Protein AF-0000000083320305 (afdb_homodimer)

Radius of gyration: 40.64 Å; Cα contacts (8 Å, |Δi|>4): 288; chains: 2; bounding box: 174×90×97 Å

Foldseek 3Di:
DPPPDQDPVNVVLVLLLVLLVVLLVVLVVVLVCLVPDDPDPPSVVVSVLSVQLSVVSVVVNVVSVVVCVVQVKAWDDWDQDPQFIKTWIATVRDIDIDTDGNVVSVVVSVQSSCVSSVHDRPPPPPPPVCVVPPPPPPPPVDDDDDDDDDDDPDDDDDDDDDD/DPPPDQDPVNVVLVLLLVLLVVLLVVLVVVLVCLVPDNPDPPSVVVSVLSVQLSVVSVVVNVVSVVVCVVQVKAWDDWDQDPQFIKTWIATVNDIDIDTDGNVVSVVVSVQSSCVSSVHDRPPPPPPPVPVVPPPPPPPPCPPPDDDDDDDDDDDDDDDDDDD

Solvent-accessible surface area (backbone atoms only — not comparable to full-atom values): 19847 Å² total; per-residue (Å²): 126,81,78,78,67,86,48,72,69,55,51,50,47,53,52,49,50,55,43,40,54,50,49,44,50,52,39,52,53,38,36,50,49,37,73,73,65,48,87,39,88,61,32,71,62,52,35,50,52,42,50,52,24,37,49,52,46,48,54,53,45,52,52,50,53,53,50,26,62,77,61,42,46,44,82,74,46,78,46,83,54,94,66,18,40,38,34,39,33,30,45,75,82,41,79,48,76,50,78,43,48,38,66,66,49,52,51,52,41,50,52,48,52,38,47,52,67,70,40,90,65,75,73,75,72,68,78,65,73,76,65,71,73,70,78,76,70,83,77,76,76,70,85,88,78,78,82,87,80,83,76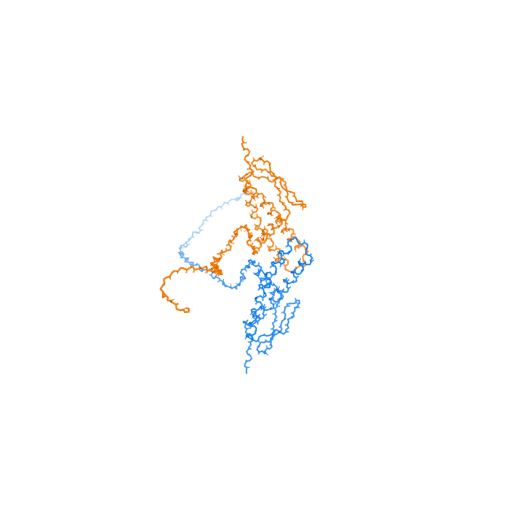,91,76,75,86,81,83,94,96,70,88,89,136,128,82,77,77,70,87,47,71,71,55,51,51,49,53,51,48,50,55,42,40,54,51,49,44,49,53,39,52,53,36,36,51,50,38,72,72,66,49,87,41,87,61,30,70,61,53,35,50,52,42,50,53,24,38,50,51,46,49,54,52,44,52,54,52,53,52,49,25,60,77,60,43,46,43,82,74,46,79,45,82,53,94,67,18,41,38,34,38,32,30,45,73,84,41,79,47,76,48,79,43,50,39,66,66,50,50,52,52,40,50,54,49,52,37,46,52,67,70,41,89,63,76,72,76,69,68,75,64,74,75,66,72,70,68,78,74,68,80,75,69,74,71,75,78,78,76,80,86,77,87,77,86,75,82,88,80,83,74,93,84,86,86,134

Structure (mmCIF, N/CA/C/O backbone):
data_AF-0000000083320305-model_v1
#
loop_
_entity.id
_entity.type
_entity.pdbx_description
1 polymer 'Uncharacterized protein'
#
loop_
_atom_site.group_PDB
_atom_site.id
_atom_site.type_symbol
_atom_site.label_atom_id
_atom_site.label_alt_id
_atom_site.label_comp_id
_atom_site.label_asym_id
_atom_site.label_entity_id
_atom_site.label_seq_id
_atom_site.pdbx_PDB_ins_code
_atom_site.Cartn_x
_atom_site.Cartn_y
_atom_site.Cartn_z
_atom_site.occupancy
_atom_site.B_iso_or_equiv
_atom_site.auth_seq_id
_atom_site.auth_comp_id
_atom_site.auth_asym_id
_atom_site.auth_atom_id
_atom_site.pdbx_PDB_model_num
ATOM 1 N N . MET A 1 1 ? 4.189 -50.623 -13.008 1 42.66 1 MET A N 1
ATOM 2 C CA . MET A 1 1 ? 4.33 -49.44 -12.164 1 42.66 1 MET A CA 1
ATOM 3 C C . MET A 1 1 ? 3.2 -48.449 -12.423 1 42.66 1 MET A C 1
ATOM 5 O O . MET A 1 1 ? 3.025 -47.981 -13.549 1 42.66 1 MET A O 1
ATOM 9 N N . THR A 1 2 ? 2.101 -48.605 -11.842 1 49.01 2 THR A N 1
ATOM 10 C CA . THR A 1 2 ? 0.925 -47.76 -12.022 1 49.01 2 THR A CA 1
ATOM 11 C C . THR A 1 2 ? 1.309 -46.284 -11.982 1 49.01 2 THR A C 1
ATOM 13 O O . THR A 1 2 ? 2.004 -45.842 -11.064 1 49.01 2 THR A O 1
ATOM 16 N N . ALA A 1 3 ? 1.611 -45.657 -13.078 1 57.02 3 ALA A N 1
ATOM 17 C CA . ALA A 1 3 ? 1.999 -44.256 -13.221 1 57.02 3 ALA A CA 1
ATOM 18 C C . ALA A 1 3 ? 1.179 -43.363 -12.294 1 57.02 3 ALA A C 1
ATOM 20 O O . ALA A 1 3 ? -0.05 -43.322 -12.388 1 57.02 3 ALA A O 1
ATOM 21 N N . VAL A 1 4 ? 1.65 -43.223 -11.006 1 69.8 4 VAL A N 1
ATOM 22 C CA . VAL A 1 4 ? 0.975 -42.369 -10.034 1 69.8 4 VAL A CA 1
ATOM 23 C C . VAL A 1 4 ? 0.737 -40.987 -10.638 1 69.8 4 VAL A C 1
ATOM 25 O O . VAL A 1 4 ? 1.671 -40.348 -11.129 1 69.8 4 VAL A O 1
ATOM 28 N N . GLN A 1 5 ? -0.444 -40.728 -10.994 1 86.63 5 GLN A N 1
ATOM 29 C CA . GLN A 1 5 ? -0.908 -39.474 -11.578 1 86.63 5 GLN A CA 1
ATOM 30 C C . GLN A 1 5 ? -0.701 -38.309 -10.615 1 86.63 5 GLN A C 1
ATOM 32 O O . GLN A 1 5 ? -0.653 -38.503 -9.399 1 86.63 5 GLN A O 1
ATOM 37 N N . THR A 1 6 ? -0.273 -37.165 -11.127 1 92.62 6 THR A N 1
ATOM 38 C CA . THR A 1 6 ? -0.148 -35.937 -10.351 1 92.62 6 THR A CA 1
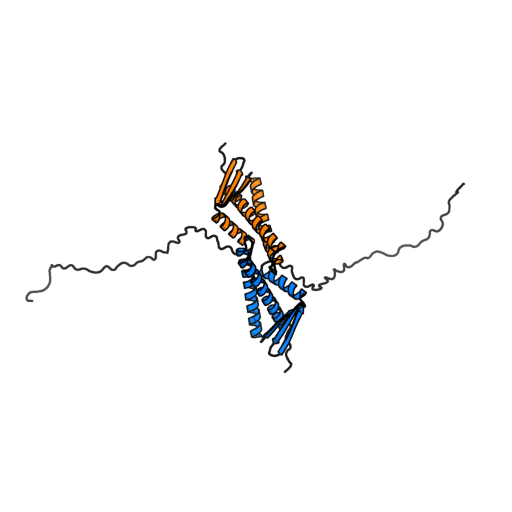ATOM 39 C C . THR A 1 6 ? -1.412 -35.68 -9.536 1 92.62 6 THR A C 1
ATOM 41 O O . THR A 1 6 ? -2.519 -35.685 -10.079 1 92.62 6 THR A O 1
ATOM 44 N N . THR A 1 7 ? -1.317 -35.506 -8.227 1 93.93 7 THR A N 1
ATOM 45 C CA . THR A 1 7 ? -2.459 -35.339 -7.334 1 93.93 7 THR A CA 1
ATOM 46 C C . THR A 1 7 ? -3.007 -33.918 -7.417 1 93.93 7 THR A C 1
ATOM 48 O O . THR A 1 7 ? -2.352 -33.025 -7.958 1 93.93 7 THR A O 1
ATOM 51 N N . ARG A 1 8 ? -4.205 -33.722 -6.865 1 94.62 8 ARG A N 1
ATOM 52 C CA . ARG A 1 8 ? -4.826 -32.402 -6.837 1 94.62 8 ARG A CA 1
ATOM 53 C C . ARG A 1 8 ? -3.984 -31.418 -6.032 1 94.62 8 ARG A C 1
ATOM 55 O O . ARG A 1 8 ? -3.873 -30.245 -6.395 1 94.62 8 ARG A O 1
ATOM 62 N N . ASP A 1 9 ? -3.413 -31.914 -4.925 1 95.8 9 ASP A N 1
ATOM 63 C CA . ASP A 1 9 ? -2.553 -31.076 -4.095 1 95.8 9 ASP A CA 1
ATOM 64 C C . ASP A 1 9 ? -1.311 -30.632 -4.865 1 95.8 9 ASP A C 1
ATOM 66 O O . ASP A 1 9 ? -0.877 -29.484 -4.745 1 95.8 9 ASP A O 1
ATOM 70 N N . GLU A 1 10 ? -0.815 -31.534 -5.61 1 97.94 10 GLU A N 1
ATOM 71 C CA . GLU A 1 10 ? 0.369 -31.215 -6.402 1 97.94 10 GLU A CA 1
ATOM 72 C C . GLU A 1 10 ? 0.041 -30.214 -7.506 1 97.94 10 GLU A C 1
ATOM 74 O O . GLU A 1 10 ? 0.818 -29.294 -7.767 1 97.94 10 GLU A O 1
ATOM 79 N N . LEU A 1 11 ? -1.09 -30.362 -8.149 1 97.52 11 LEU A N 1
ATOM 80 C CA . LEU A 1 11 ? -1.541 -29.413 -9.161 1 97.52 11 LEU A CA 1
ATOM 81 C C . LEU A 1 11 ? -1.761 -28.032 -8.553 1 97.52 11 LEU A C 1
ATOM 83 O O . LEU A 1 11 ? -1.455 -27.016 -9.181 1 97.52 11 LEU A O 1
ATOM 87 N N . SER A 1 12 ? -2.302 -28.024 -7.332 1 97.85 12 SER A N 1
ATOM 88 C CA . SER A 1 12 ? -2.505 -26.766 -6.621 1 97.85 12 SER A CA 1
ATOM 89 C C . SER A 1 12 ? -1.178 -26.073 -6.333 1 97.85 12 SER A C 1
ATOM 91 O O . SER A 1 12 ? -1.086 -24.845 -6.396 1 97.85 12 SER A O 1
ATOM 93 N N . LEU A 1 13 ? -0.176 -26.834 -6.06 1 98.27 13 LEU A N 1
ATOM 94 C CA . LEU A 1 13 ? 1.151 -26.274 -5.831 1 98.27 13 LEU A CA 1
ATOM 95 C C . LEU A 1 13 ? 1.713 -25.666 -7.112 1 98.27 13 LEU A C 1
ATOM 97 O O . LEU A 1 13 ? 2.302 -24.583 -7.083 1 98.27 13 LEU A O 1
ATOM 101 N N . ILE A 1 14 ? 1.55 -26.326 -8.216 1 98.53 14 ILE A N 1
ATOM 102 C CA . ILE A 1 14 ? 2.021 -25.842 -9.509 1 98.53 14 ILE A CA 1
ATOM 103 C C . ILE A 1 14 ? 1.313 -24.535 -9.86 1 98.53 14 ILE A C 1
ATOM 105 O O . ILE A 1 14 ? 1.953 -23.57 -10.284 1 98.53 14 ILE A O 1
ATOM 109 N N . LYS A 1 15 ? 0.04 -24.502 -9.628 1 98.42 15 LYS A N 1
ATOM 110 C CA . LYS A 1 15 ? -0.717 -23.273 -9.847 1 98.42 15 LYS A CA 1
ATOM 111 C C . LYS A 1 15 ? -0.174 -22.133 -8.991 1 98.42 15 LYS A C 1
ATOM 113 O O . LYS A 1 15 ? 0.004 -21.014 -9.478 1 98.42 15 LYS A O 1
ATOM 118 N N . SER A 1 16 ? 0.089 -22.433 -7.708 1 98.47 16 SER A N 1
ATOM 119 C CA . SER A 1 16 ? 0.614 -21.422 -6.796 1 98.47 16 SER A CA 1
ATOM 120 C C . SER A 1 16 ? 1.962 -20.893 -7.274 1 98.47 16 SER A C 1
ATOM 122 O O . SER A 1 16 ? 2.236 -19.695 -7.172 1 98.47 16 SER A O 1
ATOM 124 N N . TYR A 1 17 ? 2.793 -21.749 -7.766 1 98.69 17 TYR A N 1
ATOM 125 C CA . TYR A 1 17 ? 4.078 -21.341 -8.323 1 98.69 17 TYR A CA 1
ATOM 126 C C . TYR A 1 17 ? 3.889 -20.34 -9.456 1 98.69 17 TYR A C 1
ATOM 128 O O . TYR A 1 17 ? 4.562 -19.307 -9.499 1 98.69 17 TYR A O 1
ATOM 136 N N . LEU A 1 18 ? 2.978 -20.652 -10.373 1 98.7 18 LEU A N 1
ATOM 137 C CA . LEU A 1 18 ? 2.718 -19.783 -11.515 1 98.7 18 LEU A CA 1
ATOM 138 C C . LEU A 1 18 ? 2.213 -18.419 -11.057 1 98.7 18 LEU A C 1
ATOM 140 O O . LEU A 1 18 ? 2.682 -17.385 -11.538 1 98.7 18 LEU A O 1
ATOM 144 N N . LEU A 1 19 ? 1.294 -18.4 -10.131 1 98.65 19 LEU A N 1
ATOM 145 C CA . LEU A 1 19 ? 0.699 -17.168 -9.626 1 98.65 19 LEU A CA 1
ATOM 146 C C . LEU A 1 19 ? 1.734 -16.33 -8.882 1 98.65 19 LEU A C 1
ATOM 148 O O . LEU A 1 19 ? 1.856 -15.127 -9.124 1 98.65 19 LEU A O 1
ATOM 152 N N . LEU A 1 20 ? 2.527 -16.955 -8.038 1 98.74 20 LEU A N 1
ATOM 153 C CA . LEU A 1 20 ? 3.506 -16.248 -7.219 1 98.74 20 LEU A CA 1
ATOM 154 C C . LEU A 1 20 ? 4.612 -15.655 -8.085 1 98.74 20 LEU A C 1
ATOM 156 O O . LEU A 1 20 ? 5.072 -14.539 -7.834 1 98.74 20 LEU A O 1
ATOM 160 N N . THR A 1 21 ? 5.032 -16.386 -9.085 1 98.38 21 THR A N 1
ATOM 161 C CA . THR A 1 21 ? 6.069 -15.87 -9.971 1 98.38 21 THR A CA 1
ATOM 162 C C . THR A 1 21 ? 5.558 -14.668 -10.76 1 98.38 21 THR A C 1
ATOM 164 O O . THR A 1 21 ? 6.284 -13.691 -10.955 1 98.38 21 THR A O 1
ATOM 167 N N . HIS A 1 22 ? 4.314 -14.823 -11.216 1 98.06 22 HIS A N 1
ATOM 168 C CA . HIS A 1 22 ? 3.693 -13.7 -11.911 1 98.06 22 HIS A CA 1
ATOM 169 C C . HIS A 1 22 ? 3.597 -12.477 -11.004 1 98.06 22 HIS A C 1
ATOM 171 O O . HIS A 1 22 ? 3.948 -11.368 -11.412 1 98.06 22 HIS A O 1
ATOM 177 N N . ILE A 1 23 ? 3.132 -12.602 -9.845 1 98.61 23 ILE A N 1
ATOM 178 C CA . ILE A 1 23 ? 2.937 -11.53 -8.875 1 98.61 23 ILE A CA 1
ATOM 179 C C . ILE A 1 23 ? 4.273 -10.853 -8.579 1 98.61 23 ILE A C 1
ATOM 181 O O . ILE A 1 23 ? 4.358 -9.623 -8.539 1 98.61 23 ILE A O 1
ATOM 185 N N . LEU A 1 24 ? 5.313 -11.632 -8.365 1 98.66 24 LEU A N 1
ATOM 186 C CA . LEU A 1 24 ? 6.639 -11.088 -8.098 1 98.66 24 LEU A CA 1
ATOM 187 C C . LEU A 1 24 ? 7.126 -10.243 -9.27 1 98.66 24 LEU A C 1
ATOM 189 O O . LEU A 1 24 ? 7.72 -9.181 -9.071 1 98.66 24 LEU A O 1
ATOM 193 N N . LYS A 1 25 ? 6.843 -10.692 -10.44 1 98.05 25 LYS A N 1
ATOM 194 C CA . LYS A 1 25 ? 7.229 -9.925 -11.621 1 98.05 25 LYS A CA 1
ATOM 195 C C . LYS A 1 25 ? 6.479 -8.598 -11.685 1 98.05 25 LYS A C 1
ATOM 197 O O . LYS A 1 25 ? 7.066 -7.562 -12.005 1 98.05 25 LYS A O 1
ATOM 202 N N . VAL A 1 26 ? 5.212 -8.632 -11.43 1 97.98 26 VAL A N 1
ATOM 203 C CA . VAL A 1 26 ? 4.402 -7.418 -11.448 1 97.98 26 VAL A CA 1
ATOM 204 C C . VAL A 1 26 ? 4.936 -6.425 -10.419 1 97.98 26 VAL A C 1
ATOM 206 O O . VAL A 1 26 ? 5.166 -5.255 -10.736 1 97.98 26 VAL A O 1
ATOM 209 N N . PHE A 1 27 ? 5.153 -6.87 -9.192 1 98.09 27 PHE A N 1
ATOM 210 C CA . PHE A 1 27 ? 5.661 -6.007 -8.132 1 98.09 27 PHE A CA 1
ATOM 211 C C . PHE A 1 27 ? 7.034 -5.454 -8.496 1 98.09 27 PHE A C 1
ATOM 213 O O . PHE A 1 27 ? 7.308 -4.271 -8.285 1 98.09 27 PHE A O 1
ATOM 220 N N . GLU A 1 28 ? 7.879 -6.268 -9 1 97.66 28 GLU A N 1
ATOM 221 C CA . GLU A 1 28 ? 9.226 -5.838 -9.363 1 97.66 28 GLU A CA 1
ATOM 222 C C . GLU A 1 28 ? 9.19 -4.775 -10.458 1 97.66 28 GLU A C 1
ATOM 224 O O . GLU A 1 28 ? 9.866 -3.749 -10.357 1 97.66 28 GLU A O 1
ATOM 229 N N . ASN A 1 29 ? 8.418 -5.046 -11.467 1 96.49 29 ASN A N 1
ATOM 230 C CA . ASN A 1 29 ? 8.296 -4.088 -12.56 1 96.49 29 ASN A CA 1
ATOM 231 C C . ASN A 1 29 ? 7.709 -2.763 -12.081 1 96.49 29 ASN A C 1
ATOM 233 O O . ASN A 1 29 ? 8.206 -1.694 -12.437 1 96.49 29 ASN A O 1
ATOM 237 N N . ASP A 1 30 ? 6.677 -2.814 -11.307 1 96.04 30 ASP A N 1
ATOM 238 C CA . ASP A 1 30 ? 6.036 -1.602 -10.808 1 96.04 30 ASP A CA 1
ATOM 239 C C . ASP A 1 30 ? 6.972 -0.824 -9.886 1 96.04 30 ASP A C 1
ATOM 241 O O . ASP A 1 30 ? 7.019 0.407 -9.934 1 96.04 30 ASP A O 1
ATOM 245 N N . ALA A 1 31 ? 7.681 -1.522 -9.013 1 95.73 31 ALA A N 1
ATOM 246 C CA . ALA A 1 31 ? 8.648 -0.858 -8.143 1 95.73 31 ALA A CA 1
ATOM 247 C C . ALA A 1 31 ? 9.71 -0.127 -8.961 1 95.73 31 ALA A C 1
ATOM 249 O O . ALA A 1 31 ? 10.08 1.004 -8.64 1 95.73 31 ALA A O 1
ATOM 250 N N . LYS A 1 32 ? 10.19 -0.735 -9.992 1 94.72 32 LYS A N 1
ATOM 251 C CA . LYS A 1 32 ? 11.203 -0.131 -10.853 1 94.72 32 LYS A CA 1
ATOM 252 C C . LYS A 1 32 ? 10.678 1.142 -11.511 1 94.72 32 LYS A C 1
ATOM 254 O O . LYS A 1 32 ? 11.391 2.144 -11.594 1 94.72 32 LYS A O 1
ATOM 259 N N . LYS A 1 33 ? 9.473 1.051 -11.946 1 93.11 33 LYS A N 1
ATOM 260 C CA . LYS A 1 33 ? 8.856 2.218 -12.569 1 93.11 33 LYS A CA 1
ATOM 261 C C . LYS A 1 33 ? 8.732 3.371 -11.577 1 93.11 33 LYS A C 1
ATOM 263 O O . LYS A 1 33 ? 8.915 4.534 -11.942 1 93.11 33 LYS A O 1
ATOM 268 N N . LEU A 1 34 ? 8.386 3.039 -10.322 1 92.34 34 LEU A N 1
ATOM 269 C CA . LEU A 1 34 ? 8.263 4.06 -9.287 1 92.34 34 LEU A CA 1
ATOM 270 C C . LEU A 1 34 ? 9.618 4.688 -8.979 1 92.34 34 LEU A C 1
ATOM 272 O O . LEU A 1 34 ? 9.703 5.887 -8.703 1 92.34 34 LEU A O 1
ATOM 276 N N . GLU A 1 35 ? 10.624 3.933 -9.05 1 91.25 35 GLU A N 1
ATOM 277 C CA . GLU A 1 35 ? 11.97 4.388 -8.716 1 91.25 35 GLU A CA 1
ATOM 278 C C . GLU A 1 35 ? 12.559 5.241 -9.835 1 91.25 35 GLU A C 1
ATOM 280 O O . GLU A 1 35 ? 13.352 6.15 -9.579 1 91.25 35 GLU A O 1
ATOM 285 N N . SER A 1 36 ? 12.291 4.994 -11.017 1 85.34 36 SER A N 1
ATOM 286 C CA . SER A 1 36 ? 12.943 5.636 -12.154 1 85.34 36 SER A CA 1
ATOM 287 C C . SER A 1 36 ? 12.194 6.894 -12.582 1 85.34 36 SER A C 1
ATOM 289 O O . SER A 1 36 ? 12.811 7.912 -12.901 1 85.34 36 SER A O 1
ATOM 291 N N . ASP A 1 37 ? 11.001 6.964 -12.606 1 71.47 37 ASP A N 1
ATOM 292 C CA . ASP A 1 37 ? 10.281 7.98 -13.369 1 71.47 37 ASP A CA 1
ATOM 293 C C . ASP A 1 37 ? 9.086 8.512 -12.582 1 71.47 37 ASP A C 1
ATOM 295 O O . ASP A 1 37 ? 8.236 9.214 -13.134 1 71.47 37 ASP A O 1
ATOM 299 N N . SER A 1 38 ? 9.058 8.277 -11.429 1 72.64 38 SER A N 1
ATOM 300 C CA . SER A 1 38 ? 7.745 8.54 -10.85 1 72.64 38 SER A CA 1
ATOM 301 C C . SER A 1 38 ? 7.595 10.007 -10.462 1 72.64 38 SER A C 1
ATOM 303 O O . SER A 1 38 ? 8.459 10.567 -9.783 1 72.64 38 SER A O 1
ATOM 305 N N . PRO A 1 39 ? 6.56 10.603 -11.078 1 82.93 39 PRO A N 1
ATOM 306 C CA . PRO A 1 39 ? 6.224 11.975 -10.688 1 82.93 39 PRO A CA 1
ATOM 307 C C . PRO A 1 39 ? 5.512 12.047 -9.339 1 82.93 39 PRO A C 1
ATOM 309 O O . PRO A 1 39 ? 5.167 13.138 -8.878 1 82.93 39 PRO A O 1
ATOM 312 N N . MET A 1 40 ? 5.359 10.905 -8.718 1 90.32 40 MET A N 1
ATOM 313 C CA . MET A 1 40 ? 4.618 10.86 -7.46 1 90.32 40 MET A CA 1
ATOM 314 C C . MET A 1 40 ? 5.466 11.393 -6.31 1 90.32 40 MET A C 1
ATOM 316 O O . MET A 1 40 ? 6.642 11.046 -6.187 1 90.32 40 MET A O 1
ATOM 320 N N . GLN A 1 41 ? 4.875 12.228 -5.502 1 92.66 41 GLN A N 1
ATOM 321 C CA . GLN A 1 41 ? 5.557 12.922 -4.414 1 92.66 41 GLN A CA 1
ATOM 322 C C . GLN A 1 41 ? 6.068 11.935 -3.368 1 92.66 41 GLN A C 1
ATOM 324 O O . GLN A 1 41 ? 7.165 12.105 -2.831 1 92.66 41 GLN A O 1
ATOM 329 N N . ALA A 1 42 ? 5.296 10.894 -3.081 1 94.7 42 ALA A N 1
ATOM 330 C CA . ALA A 1 42 ? 5.682 9.952 -2.034 1 94.7 42 ALA A CA 1
ATOM 331 C C . ALA A 1 42 ? 6.109 8.614 -2.631 1 94.7 42 ALA A C 1
ATOM 333 O O . ALA A 1 42 ? 5.852 7.557 -2.048 1 94.7 42 ALA A O 1
ATOM 334 N N . SER A 1 43 ? 6.801 8.621 -3.751 1 94.05 43 SER A N 1
ATOM 335 C CA . SER A 1 43 ? 7.213 7.428 -4.484 1 94.05 43 SER A CA 1
ATOM 336 C C . SER A 1 43 ? 8.054 6.505 -3.61 1 94.05 43 SER A C 1
ATOM 338 O O . SER A 1 43 ? 7.874 5.285 -3.633 1 94.05 43 SER A O 1
ATOM 340 N N . PRO A 1 44 ? 9.015 7.007 -2.804 1 93.94 44 PRO A N 1
ATOM 341 C CA . PRO A 1 44 ? 9.802 6.087 -1.979 1 93.94 44 PRO A CA 1
ATOM 342 C C . PRO A 1 44 ? 8.942 5.287 -1.004 1 93.94 44 PRO A C 1
ATOM 344 O O . PRO A 1 44 ? 9.228 4.116 -0.74 1 93.94 44 PRO A O 1
ATOM 347 N N . LEU A 1 45 ? 7.954 5.917 -0.497 1 94.92 45 LEU A N 1
ATOM 348 C CA . LEU A 1 45 ? 7.035 5.253 0.421 1 94.92 45 LEU A CA 1
ATOM 349 C C . LEU A 1 45 ? 6.295 4.116 -0.277 1 94.92 45 LEU A C 1
ATOM 351 O O . LEU A 1 45 ? 6.193 3.012 0.263 1 94.92 45 LEU A O 1
ATOM 355 N N . TYR A 1 46 ? 5.835 4.406 -1.479 1 95.36 46 TYR A N 1
ATOM 356 C CA . TYR A 1 46 ? 5.099 3.4 -2.236 1 95.36 46 TYR A CA 1
ATOM 357 C C . TYR A 1 46 ? 6.01 2.246 -2.639 1 95.36 46 TYR A C 1
ATOM 359 O O . TYR A 1 46 ? 5.6 1.083 -2.604 1 95.36 46 TYR A O 1
ATOM 367 N N . THR A 1 47 ? 7.205 2.574 -3.061 1 95.48 47 THR A N 1
ATOM 368 C CA . THR A 1 47 ? 8.185 1.548 -3.401 1 95.48 47 THR A CA 1
ATOM 369 C C . THR A 1 47 ? 8.434 0.622 -2.214 1 95.48 47 THR A C 1
ATOM 371 O O . THR A 1 47 ? 8.486 -0.599 -2.373 1 95.48 47 THR A O 1
ATOM 374 N N . GLU A 1 48 ? 8.552 1.2 -1.069 1 95 48 GLU A N 1
ATOM 375 C CA . GLU A 1 48 ? 8.758 0.404 0.137 1 95 48 GLU A CA 1
ATOM 376 C C . GLU A 1 48 ? 7.59 -0.549 0.375 1 95 48 GLU A C 1
ATOM 378 O O . GLU A 1 48 ? 7.794 -1.715 0.721 1 95 48 GLU A O 1
ATOM 383 N N . MET A 1 49 ? 6.398 -0.088 0.186 1 94.94 49 MET A N 1
ATOM 384 C CA . MET A 1 49 ? 5.204 -0.908 0.372 1 94.94 49 MET A CA 1
ATOM 385 C C . MET A 1 49 ? 5.185 -2.073 -0.612 1 94.94 49 MET A C 1
ATOM 387 O O . MET A 1 49 ? 4.918 -3.212 -0.226 1 94.94 49 MET A O 1
ATOM 391 N N . ILE A 1 50 ? 5.472 -1.769 -1.829 1 96.95 50 ILE A N 1
ATOM 392 C CA . ILE A 1 50 ? 5.482 -2.786 -2.874 1 96.95 50 ILE A CA 1
ATOM 393 C C . ILE A 1 50 ? 6.572 -3.815 -2.583 1 96.95 50 ILE A C 1
ATOM 395 O O . ILE A 1 50 ? 6.351 -5.02 -2.725 1 96.95 50 ILE A O 1
ATOM 399 N N . ARG A 1 51 ? 7.722 -3.345 -2.129 1 96.49 51 ARG A N 1
ATOM 400 C CA . ARG A 1 51 ? 8.823 -4.241 -1.792 1 96.49 51 ARG A CA 1
ATOM 401 C C . ARG A 1 51 ? 8.466 -5.12 -0.597 1 96.49 51 ARG A C 1
ATOM 403 O O . ARG A 1 51 ? 8.882 -6.279 -0.526 1 96.49 51 ARG A O 1
ATOM 410 N N . GLY A 1 52 ? 7.771 -4.56 0.357 1 95.69 52 GLY A N 1
ATOM 411 C CA . GLY A 1 52 ? 7.261 -5.373 1.45 1 95.69 52 GLY A CA 1
ATOM 412 C C . GLY A 1 52 ? 6.365 -6.505 0.985 1 95.69 52 GLY A C 1
ATOM 413 O O . GLY A 1 52 ? 6.522 -7.647 1.423 1 95.69 52 GLY A O 1
ATOM 414 N N . ALA A 1 53 ? 5.441 -6.177 0.12 1 96.85 53 ALA A N 1
ATOM 415 C CA . ALA A 1 53 ? 4.549 -7.186 -0.446 1 96.85 53 ALA A CA 1
ATOM 416 C C . ALA A 1 53 ? 5.331 -8.215 -1.258 1 96.85 53 ALA A C 1
ATOM 418 O O . ALA A 1 53 ? 5.025 -9.409 -1.218 1 96.85 53 ALA A O 1
ATOM 419 N N . SER A 1 54 ? 6.325 -7.731 -1.985 1 98.15 54 SER A N 1
ATOM 420 C CA . SER A 1 54 ? 7.199 -8.604 -2.761 1 98.15 54 SER A CA 1
ATOM 421 C C . SER A 1 54 ? 7.916 -9.607 -1.864 1 98.15 54 SER A C 1
ATOM 423 O O . SER A 1 54 ? 8.046 -10.782 -2.216 1 98.15 54 SER A O 1
ATOM 425 N N . ARG A 1 55 ? 8.387 -9.176 -0.755 1 97.5 55 ARG A N 1
ATOM 426 C CA . ARG A 1 55 ? 9.078 -10.057 0.181 1 97.5 55 ARG A CA 1
ATOM 427 C C . ARG A 1 55 ? 8.149 -11.154 0.688 1 97.5 55 ARG A C 1
ATOM 429 O O . ARG A 1 55 ? 8.548 -12.317 0.785 1 97.5 55 ARG A O 1
ATOM 436 N N . CYS A 1 56 ? 6.955 -10.742 0.997 1 96.9 56 CYS A N 1
ATOM 437 C CA . CYS A 1 56 ? 5.952 -11.716 1.413 1 96.9 56 CYS A CA 1
ATOM 438 C C . CYS A 1 56 ? 5.749 -12.781 0.341 1 96.9 56 CYS A C 1
ATOM 440 O O . CYS A 1 56 ? 5.812 -13.977 0.629 1 96.9 56 CYS A O 1
ATOM 442 N N . ALA A 1 57 ? 5.523 -12.354 -0.846 1 98.58 57 ALA A N 1
ATOM 443 C CA . ALA A 1 57 ? 5.319 -13.273 -1.963 1 98.58 57 ALA A CA 1
ATOM 444 C C . ALA A 1 57 ? 6.537 -14.169 -2.167 1 98.58 57 ALA A C 1
ATOM 446 O O . ALA A 1 57 ? 6.398 -15.357 -2.469 1 98.58 57 ALA A O 1
ATOM 447 N N . ALA A 1 58 ? 7.71 -13.608 -1.982 1 98.72 58 ALA A N 1
ATOM 448 C CA . ALA A 1 58 ? 8.952 -14.357 -2.158 1 98.72 58 ALA A CA 1
ATOM 449 C C . ALA A 1 58 ? 9.075 -15.467 -1.118 1 98.72 58 ALA A C 1
ATOM 451 O O . ALA A 1 58 ? 9.518 -16.575 -1.433 1 98.72 58 ALA A O 1
ATOM 452 N N . VAL A 1 59 ? 8.73 -15.216 0.088 1 98.58 59 VAL A N 1
ATOM 453 C CA . VAL A 1 59 ? 8.761 -16.205 1.16 1 98.58 59 VAL A CA 1
ATOM 454 C C . VAL A 1 59 ? 7.81 -17.354 0.831 1 98.58 59 VAL A C 1
ATOM 456 O O . VAL A 1 59 ? 8.167 -18.525 0.976 1 98.58 59 VAL A O 1
ATOM 459 N N . LEU A 1 60 ? 6.615 -16.971 0.4 1 98.46 60 LEU A N 1
ATOM 460 C CA . LEU A 1 60 ? 5.633 -17.982 0.024 1 98.46 60 LEU A CA 1
ATOM 461 C C . LEU A 1 60 ? 6.133 -18.815 -1.152 1 98.46 60 LEU A C 1
ATOM 463 O O . LEU A 1 60 ? 5.986 -20.039 -1.158 1 98.46 60 LEU A O 1
ATOM 467 N N . LEU A 1 61 ? 6.767 -18.215 -2.154 1 98.73 61 LEU A N 1
ATOM 468 C CA . LEU A 1 61 ? 7.322 -18.927 -3.299 1 98.73 61 LEU A CA 1
ATOM 469 C C . LEU A 1 61 ? 8.416 -19.895 -2.86 1 98.73 61 LEU A C 1
ATOM 471 O O . LEU A 1 61 ? 8.5 -21.016 -3.367 1 98.73 61 LEU A O 1
ATOM 475 N N . SE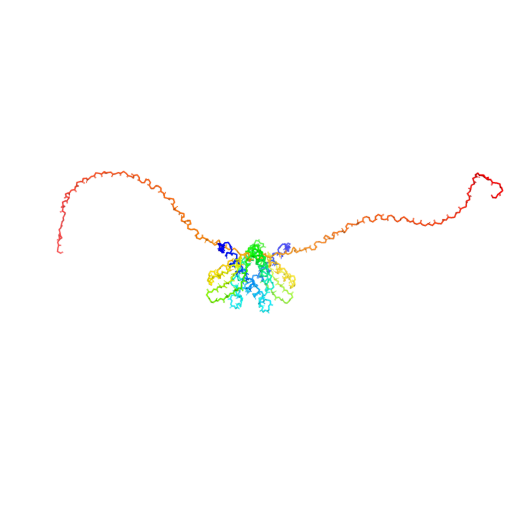R A 1 62 ? 9.227 -19.46 -1.905 1 98.7 62 SER A N 1
ATOM 476 C CA . SER A 1 62 ? 10.266 -20.328 -1.359 1 98.7 62 SER A CA 1
ATOM 477 C C . SER A 1 62 ? 9.664 -21.576 -0.722 1 98.7 62 SER A C 1
ATOM 479 O O . SER A 1 62 ? 10.212 -22.672 -0.855 1 98.7 62 SER A O 1
ATOM 481 N N . GLY A 1 63 ? 8.553 -21.35 -0.007 1 98.64 63 GLY A N 1
ATOM 482 C CA . GLY A 1 63 ? 7.841 -22.494 0.54 1 98.64 63 GLY A CA 1
ATOM 483 C C . GLY A 1 63 ? 7.346 -23.454 -0.525 1 98.64 63 GLY A C 1
ATOM 484 O O . GLY A 1 63 ? 7.459 -24.672 -0.372 1 98.64 63 GLY A O 1
ATOM 485 N N . VAL A 1 64 ? 6.819 -22.975 -1.592 1 98.75 64 VAL A N 1
ATOM 486 C CA . VAL A 1 64 ? 6.337 -23.79 -2.702 1 98.75 64 VAL A CA 1
ATOM 487 C C . VAL A 1 64 ? 7.502 -24.557 -3.324 1 98.75 64 VAL A C 1
ATOM 489 O O . VAL A 1 64 ? 7.378 -25.746 -3.628 1 98.75 64 VAL A O 1
ATOM 492 N N . ARG A 1 65 ? 8.65 -23.958 -3.53 1 98.39 65 ARG A N 1
ATOM 493 C CA . ARG A 1 65 ? 9.831 -24.597 -4.102 1 98.39 65 ARG A CA 1
ATOM 494 C C . ARG A 1 65 ? 10.331 -25.725 -3.206 1 98.39 65 ARG A C 1
ATOM 496 O O . ARG A 1 65 ? 10.789 -26.759 -3.697 1 98.39 65 ARG A O 1
ATOM 503 N N . LYS A 1 66 ? 10.265 -25.511 -1.885 1 98.67 66 LYS A N 1
ATOM 504 C CA . LYS A 1 66 ? 10.631 -26.575 -0.954 1 98.67 66 LYS A CA 1
ATOM 505 C C . LYS A 1 66 ? 9.727 -27.792 -1.128 1 98.67 66 LYS A C 1
ATOM 507 O O . LYS A 1 66 ? 10.203 -28.929 -1.134 1 98.67 66 LYS A O 1
ATOM 512 N N . GLU A 1 67 ? 8.454 -27.547 -1.251 1 98.59 67 GLU A N 1
ATOM 513 C CA . GLU A 1 67 ? 7.511 -28.638 -1.474 1 98.59 67 GLU A CA 1
ATOM 514 C C . GLU A 1 67 ? 7.778 -29.336 -2.804 1 98.59 67 GLU A C 1
ATOM 516 O O . GLU A 1 67 ? 7.638 -30.557 -2.91 1 98.59 67 GLU A O 1
ATOM 521 N N . PHE A 1 68 ? 8.117 -28.56 -3.831 1 98.51 68 PHE A N 1
ATOM 522 C CA . PHE A 1 68 ? 8.492 -29.135 -5.118 1 98.51 68 PHE A CA 1
ATOM 523 C C . PHE A 1 68 ? 9.622 -30.144 -4.951 1 98.51 68 PHE A C 1
ATOM 525 O O . PHE A 1 68 ? 9.562 -31.24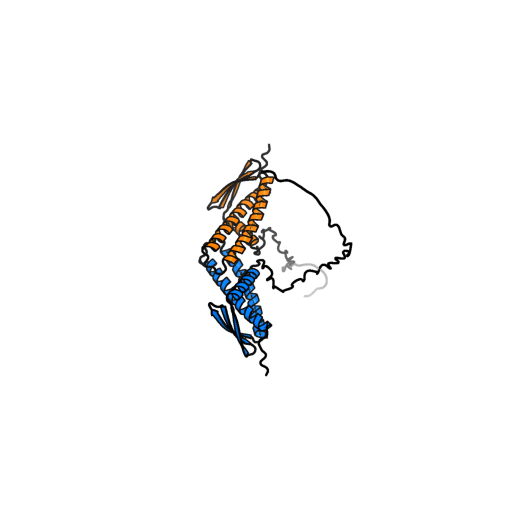7 -5.499 1 98.51 68 PHE A O 1
ATOM 532 N N . LYS A 1 69 ? 10.602 -29.781 -4.193 1 98.22 69 LYS A N 1
ATOM 533 C CA . LYS A 1 69 ? 11.745 -30.66 -3.964 1 98.22 69 LYS A CA 1
ATOM 534 C C . LYS A 1 69 ? 11.32 -31.942 -3.255 1 98.22 69 LYS A C 1
ATOM 536 O O . LYS A 1 69 ? 11.699 -33.04 -3.666 1 98.22 69 LYS A O 1
ATOM 541 N N . LYS A 1 70 ? 10.496 -31.798 -2.255 1 97.94 70 LYS A N 1
ATOM 542 C CA . LYS A 1 70 ? 10.023 -32.94 -1.477 1 97.94 70 LYS A CA 1
ATOM 543 C C . LYS A 1 70 ? 9.216 -33.9 -2.346 1 97.94 70 LYS A C 1
ATOM 545 O O . LYS A 1 70 ? 9.265 -35.116 -2.147 1 97.94 70 LYS A O 1
ATOM 550 N N . ARG A 1 71 ? 8.501 -33.36 -3.306 1 96.88 71 ARG A N 1
ATOM 551 C CA . ARG A 1 71 ? 7.544 -34.152 -4.072 1 96.88 71 ARG A CA 1
ATOM 552 C C . ARG A 1 71 ? 8.075 -34.449 -5.471 1 96.88 71 ARG A C 1
ATOM 554 O O . ARG A 1 71 ? 7.355 -34.99 -6.312 1 96.88 71 ARG A O 1
ATOM 561 N N . HIS A 1 72 ? 9.366 -34.027 -5.728 1 97.19 72 HIS A N 1
ATOM 562 C CA . HIS A 1 72 ? 10.03 -34.258 -7.006 1 97.19 72 HIS A CA 1
ATOM 563 C C . HIS A 1 72 ? 9.225 -33.67 -8.159 1 97.19 72 HIS A C 1
ATOM 565 O O . HIS A 1 72 ? 8.953 -34.358 -9.146 1 97.19 72 HIS A O 1
ATOM 571 N N . ILE A 1 73 ? 8.835 -32.383 -7.998 1 98.31 73 ILE A N 1
ATOM 572 C CA . ILE A 1 73 ? 8.154 -31.615 -9.035 1 98.31 73 ILE A CA 1
ATOM 573 C C . ILE A 1 73 ? 9.138 -30.653 -9.695 1 98.31 73 ILE A C 1
ATOM 575 O O . ILE A 1 73 ? 9.916 -29.984 -9.01 1 98.31 73 ILE A O 1
ATOM 579 N N . ARG A 1 74 ? 9.127 -30.613 -11.039 1 97.91 74 ARG A N 1
ATOM 580 C CA . ARG A 1 74 ? 9.953 -29.692 -11.814 1 97.91 74 ARG A CA 1
ATOM 581 C C . ARG A 1 74 ? 9.13 -28.991 -12.889 1 97.91 74 ARG A C 1
ATOM 583 O O . ARG A 1 74 ? 8.382 -29.637 -13.626 1 97.91 74 ARG A O 1
ATOM 590 N N . ILE A 1 75 ? 9.279 -27.639 -12.878 1 98.42 75 ILE A N 1
ATOM 591 C CA . ILE A 1 75 ? 8.646 -26.866 -13.942 1 98.42 75 ILE A CA 1
ATOM 592 C C . ILE A 1 75 ? 9.56 -26.827 -15.164 1 98.42 75 ILE A C 1
ATOM 594 O O . ILE A 1 75 ? 10.717 -26.41 -15.069 1 98.42 75 ILE A O 1
ATOM 598 N N . CYS A 1 76 ? 9.043 -27.205 -16.269 1 96.71 76 CYS A N 1
ATOM 599 C CA . CYS A 1 76 ? 9.857 -27.248 -17.479 1 96.71 76 CYS A CA 1
ATOM 600 C C . CYS A 1 76 ? 9.725 -25.954 -18.272 1 96.71 76 CYS A C 1
ATOM 602 O O . CYS A 1 76 ? 10.72 -25.416 -18.76 1 96.71 76 CYS A O 1
ATOM 604 N N . GLU A 1 77 ? 8.487 -25.546 -18.446 1 96.14 77 GLU A N 1
ATOM 605 C CA . GLU A 1 77 ? 8.241 -24.335 -19.224 1 96.14 77 GLU A CA 1
ATOM 606 C C . GLU A 1 77 ? 6.975 -23.624 -18.754 1 96.14 77 GLU A C 1
ATOM 608 O O . GLU A 1 77 ? 5.998 -24.272 -18.375 1 96.14 77 GLU A O 1
ATOM 613 N N . VAL A 1 78 ? 7.07 -22.337 -18.735 1 97.07 78 VAL A N 1
ATOM 614 C CA . VAL A 1 78 ? 5.902 -21.493 -18.507 1 97.07 78 VAL A CA 1
ATOM 615 C C . VAL A 1 78 ? 5.706 -20.549 -19.691 1 97.07 78 VAL A C 1
ATOM 617 O O . VAL A 1 78 ? 6.638 -19.85 -20.096 1 97.07 78 VAL A O 1
ATOM 620 N N . ARG A 1 79 ? 4.544 -20.589 -20.286 1 95.51 79 ARG A N 1
ATOM 621 C CA . ARG A 1 79 ? 4.224 -19.716 -21.411 1 95.51 79 ARG A CA 1
ATOM 622 C C . ARG A 1 79 ? 3.006 -18.852 -21.104 1 95.51 79 ARG A C 1
ATOM 624 O O . ARG A 1 79 ? 1.937 -19.371 -20.774 1 95.51 79 ARG A O 1
ATOM 631 N N . HIS A 1 80 ? 3.205 -17.597 -21.227 1 92.78 80 HIS A N 1
ATOM 632 C CA . HIS A 1 80 ? 2.095 -16.656 -21.13 1 92.78 80 HIS A CA 1
ATOM 633 C C . HIS A 1 80 ? 1.534 -16.322 -22.508 1 92.78 80 HIS A C 1
ATOM 635 O O . HIS A 1 80 ? 2.273 -15.893 -23.397 1 92.78 80 HIS A O 1
ATOM 641 N N . THR A 1 81 ? 0.297 -16.63 -22.649 1 89.27 81 THR A N 1
ATOM 642 C CA . THR A 1 81 ? -0.365 -16.359 -23.92 1 89.27 81 THR A CA 1
ATOM 643 C C . THR A 1 81 ? -1.533 -15.396 -23.728 1 89.27 81 THR A C 1
ATOM 645 O O . THR A 1 81 ? -1.833 -14.993 -22.602 1 89.27 81 THR A O 1
ATOM 648 N N . GLU A 1 82 ? -2.264 -15.12 -24.87 1 89.07 82 GLU A N 1
ATOM 649 C CA . GLU A 1 82 ? -3.461 -14.289 -24.791 1 89.07 82 GLU A CA 1
ATOM 650 C C . GLU A 1 82 ? -4.594 -15.02 -24.077 1 89.07 82 GLU A C 1
ATOM 652 O O . GLU A 1 82 ? -5.484 -14.389 -23.503 1 89.07 82 GLU A O 1
ATOM 657 N N . ARG A 1 83 ? -4.523 -16.3 -24.141 1 92.89 83 ARG A N 1
ATOM 658 C CA . ARG A 1 83 ? -5.621 -17.109 -23.623 1 92.89 83 ARG A CA 1
ATOM 659 C C . ARG A 1 83 ? -5.378 -17.494 -22.167 1 92.89 83 ARG A C 1
ATOM 661 O O . ARG A 1 83 ? -6.272 -18.02 -21.501 1 92.89 83 ARG A O 1
ATOM 668 N N . GLY A 1 84 ? -4.208 -17.249 -21.716 1 95.85 84 GLY A N 1
ATOM 669 C CA . GLY A 1 84 ? -3.886 -17.631 -20.35 1 95.85 84 GLY A CA 1
ATOM 670 C C . GLY A 1 84 ? -2.45 -18.09 -20.182 1 95.85 84 GLY A C 1
ATOM 671 O O . GLY A 1 84 ? -1.545 -17.566 -20.835 1 95.85 84 GLY A O 1
ATOM 672 N N . VAL A 1 85 ? -2.248 -18.903 -19.176 1 98 85 VAL A N 1
ATOM 673 C CA . VAL A 1 85 ? -0.907 -19.393 -18.874 1 98 85 VAL A CA 1
ATOM 674 C C . VAL A 1 85 ? -0.858 -20.909 -19.05 1 98 85 VAL A C 1
ATOM 676 O O . VAL A 1 85 ? -1.768 -21.62 -18.617 1 98 85 VAL A O 1
ATOM 679 N N . ASP A 1 86 ? 0.204 -21.335 -19.677 1 97.06 86 ASP A N 1
ATOM 680 C CA . ASP A 1 86 ? 0.467 -22.756 -19.878 1 97.06 86 ASP A CA 1
ATOM 681 C C . ASP A 1 86 ? 1.788 -23.167 -19.232 1 97.06 86 ASP A C 1
ATOM 683 O O . ASP A 1 86 ? 2.765 -22.415 -19.271 1 97.06 86 ASP A O 1
ATOM 687 N N . THR A 1 87 ? 1.716 -24.382 -18.667 1 97.81 87 THR A N 1
ATOM 688 C CA . THR A 1 87 ? 3.001 -24.87 -18.18 1 97.81 87 THR A CA 1
ATOM 689 C C . THR A 1 87 ? 3.128 -26.374 -18.404 1 97.81 87 THR A C 1
ATOM 691 O O . THR A 1 87 ? 2.139 -27.105 -18.325 1 97.81 87 THR A O 1
ATOM 694 N N . ASP A 1 88 ? 4.341 -26.84 -18.755 1 97.71 88 ASP A N 1
ATOM 695 C CA . ASP A 1 88 ? 4.753 -28.24 -18.702 1 97.71 88 ASP A CA 1
ATOM 696 C C . ASP A 1 88 ? 5.559 -28.527 -17.438 1 97.71 88 ASP A C 1
ATOM 698 O O . ASP A 1 88 ? 6.382 -27.71 -17.02 1 97.71 88 ASP A O 1
ATOM 702 N N . TYR A 1 89 ? 5.26 -29.685 -16.903 1 97.86 89 TYR A N 1
ATOM 703 C CA . TYR A 1 89 ? 5.96 -30.02 -15.668 1 97.86 89 TYR A CA 1
ATOM 704 C C . TYR A 1 89 ? 6.266 -31.511 -15.601 1 97.86 89 TYR A C 1
ATOM 706 O O . TYR A 1 89 ? 5.72 -32.299 -16.378 1 97.86 89 TYR A O 1
ATOM 714 N N . LEU A 1 90 ? 7.257 -31.871 -14.745 1 97.72 90 LEU A N 1
ATOM 715 C CA . LEU A 1 90 ? 7.561 -33.251 -14.384 1 97.72 90 LEU A CA 1
ATOM 716 C C . LEU A 1 90 ? 7.27 -33.504 -12.909 1 97.72 90 LEU A C 1
ATOM 718 O O . LEU A 1 90 ? 7.684 -32.724 -12.047 1 97.72 90 LEU A O 1
ATOM 722 N N . CYS A 1 91 ? 6.52 -34.479 -12.683 1 96.31 91 CYS A N 1
ATOM 723 C CA . CYS A 1 91 ? 6.262 -34.935 -11.322 1 96.31 91 CYS A CA 1
ATOM 724 C C . CYS A 1 91 ? 6.655 -36.397 -11.153 1 96.31 91 CYS A C 1
ATOM 726 O O . CYS A 1 91 ? 6.04 -37.283 -11.749 1 96.31 91 CYS A O 1
ATOM 728 N N . ARG A 1 92 ? 7.623 -36.619 -10.338 1 94.69 92 ARG A N 1
ATOM 729 C CA . ARG A 1 92 ? 8.157 -37.966 -10.165 1 94.69 92 ARG A CA 1
ATOM 730 C C . ARG A 1 92 ? 8.503 -38.595 -11.51 1 94.69 92 ARG A C 1
ATOM 732 O O . ARG A 1 92 ? 8.233 -39.776 -11.737 1 94.69 92 ARG A O 1
ATOM 739 N N . GLY A 1 93 ? 8.979 -37.675 -12.429 1 92.53 93 GLY A N 1
ATOM 740 C CA . GLY A 1 93 ? 9.469 -38.14 -13.717 1 92.53 93 GLY A CA 1
ATOM 741 C C . GLY A 1 93 ? 8.381 -38.241 -14.769 1 92.53 93 GLY A C 1
ATOM 742 O O . GLY A 1 93 ? 8.657 -38.568 -15.925 1 92.53 93 GLY A O 1
ATOM 743 N N . LEU A 1 94 ? 7.142 -38.061 -14.337 1 95.04 94 LEU A N 1
ATOM 744 C CA . LEU A 1 94 ? 6.025 -38.127 -15.273 1 95.04 94 LEU A CA 1
ATOM 745 C C . LEU A 1 94 ? 5.675 -36.739 -15.8 1 95.04 94 LEU A C 1
ATOM 747 O O . LEU A 1 94 ? 5.491 -35.802 -15.02 1 95.04 94 LEU A O 1
ATOM 751 N N . HIS A 1 95 ? 5.586 -36.633 -17.119 1 95.72 95 HIS A N 1
ATOM 752 C CA . HIS A 1 95 ? 5.288 -35.357 -17.758 1 95.72 95 HIS A CA 1
ATOM 753 C C . HIS A 1 95 ? 3.81 -35.005 -17.625 1 95.72 95 HIS A C 1
ATOM 755 O O . HIS A 1 95 ? 2.945 -35.868 -17.795 1 95.72 95 HIS A O 1
ATOM 761 N N . GLY A 1 96 ? 3.49 -33.74 -17.252 1 96.44 96 GLY A N 1
ATOM 762 C CA . GLY A 1 96 ? 2.139 -33.205 -17.208 1 96.44 96 GLY A CA 1
ATOM 763 C C . GLY A 1 96 ? 2.046 -31.777 -17.714 1 96.44 96 GLY A C 1
ATOM 764 O O . GLY A 1 96 ? 3.067 -31.125 -17.938 1 96.44 96 GLY A O 1
ATOM 765 N N . THR A 1 97 ? 0.791 -31.399 -18.081 1 96.42 97 THR A N 1
ATOM 766 C CA . THR A 1 97 ? 0.534 -30.032 -18.52 1 96.42 97 THR A CA 1
ATOM 767 C C . THR A 1 97 ? -0.573 -29.395 -17.685 1 96.42 97 THR A C 1
ATOM 769 O O . THR A 1 97 ? -1.47 -30.088 -17.201 1 96.42 97 THR A O 1
ATOM 772 N N . LEU A 1 98 ? -0.428 -28.158 -17.44 1 97.28 98 LEU A N 1
ATOM 773 C CA . LEU A 1 98 ? -1.459 -27.376 -16.766 1 97.28 98 LEU A CA 1
ATOM 774 C C . LEU A 1 98 ? -1.752 -26.089 -17.53 1 97.28 98 LEU A C 1
ATOM 776 O O . LEU A 1 98 ? -0.828 -25.391 -17.954 1 97.28 98 LEU A O 1
ATOM 780 N N . HIS A 1 99 ? -3.055 -25.867 -17.794 1 97.68 99 HIS A N 1
ATOM 781 C CA . HIS A 1 99 ? -3.531 -24.634 -18.41 1 97.68 99 HIS A CA 1
ATOM 782 C C . HIS A 1 99 ? -4.462 -23.873 -17.472 1 97.68 99 HIS A C 1
ATOM 784 O O . HIS A 1 99 ? -5.362 -24.463 -16.871 1 97.68 99 HIS A O 1
ATOM 790 N N . ILE A 1 100 ? -4.219 -22.593 -17.335 1 98.2 100 ILE A N 1
ATOM 791 C CA . ILE A 1 100 ? -5.118 -21.715 -16.593 1 98.2 100 ILE A CA 1
ATOM 792 C C . ILE A 1 100 ? -5.577 -20.569 -17.491 1 98.2 100 ILE A C 1
ATOM 794 O O . ILE A 1 100 ? -4.753 -19.85 -18.061 1 98.2 100 ILE A O 1
ATOM 798 N N . ASP A 1 101 ? -6.877 -20.38 -17.603 1 98.05 101 ASP A N 1
ATOM 799 C CA . ASP A 1 101 ? -7.429 -19.299 -18.414 1 98.05 101 ASP A CA 1
ATOM 800 C C . ASP A 1 101 ? -7.032 -17.935 -17.854 1 98.05 101 ASP A C 1
ATOM 802 O O . ASP A 1 101 ? -6.761 -17.804 -16.659 1 98.05 101 ASP A O 1
ATOM 806 N N . ASP A 1 102 ? -6.99 -16.941 -18.784 1 97.45 102 ASP A N 1
ATOM 807 C CA . ASP A 1 102 ? -6.516 -15.606 -18.433 1 97.45 102 ASP A CA 1
ATOM 808 C C . ASP A 1 102 ? -7.343 -15.011 -17.296 1 97.45 102 ASP A C 1
ATOM 810 O O . ASP A 1 102 ? -6.79 -14.512 -16.314 1 97.45 102 ASP A O 1
ATOM 814 N N . GLU A 1 103 ? -8.679 -15.037 -17.374 1 96.63 103 GLU A N 1
ATOM 815 C CA . GLU A 1 103 ? -9.549 -14.353 -16.422 1 96.63 103 GLU A CA 1
ATOM 816 C C . GLU A 1 103 ? -9.393 -14.929 -15.018 1 96.63 103 GLU A C 1
ATOM 818 O O . GLU A 1 103 ? -9.1 -14.197 -14.07 1 96.63 103 GLU A O 1
ATOM 823 N N . PRO A 1 104 ? -9.524 -16.266 -14.852 1 97.58 104 PRO A N 1
ATOM 824 C CA . PRO A 1 104 ? -9.305 -16.797 -13.505 1 97.58 104 PRO A CA 1
ATOM 825 C C . PRO A 1 104 ? -7.882 -16.563 -13.002 1 97.58 104 PRO A C 1
ATOM 827 O O . PRO A 1 104 ? -7.672 -16.365 -11.803 1 97.58 104 PRO A O 1
ATOM 830 N N . PHE A 1 105 ? -6.919 -16.641 -13.898 1 97.67 105 PHE A N 1
ATOM 831 C CA . PHE A 1 105 ? -5.535 -16.383 -13.518 1 97.67 105 PHE A CA 1
ATOM 832 C C . PHE A 1 105 ? -5.379 -14.969 -12.97 1 97.67 105 PHE A C 1
ATOM 834 O O . PHE A 1 105 ? -4.803 -14.773 -11.898 1 97.67 105 PHE A O 1
ATOM 841 N N . ARG A 1 106 ? -5.936 -13.951 -13.643 1 96.21 106 ARG A N 1
ATOM 842 C CA . ARG A 1 106 ? -5.846 -12.55 -13.245 1 96.21 106 ARG A CA 1
ATOM 843 C C . ARG A 1 106 ? -6.623 -12.295 -11.957 1 96.21 106 ARG A C 1
ATOM 845 O O . ARG A 1 106 ? -6.154 -11.572 -11.076 1 96.21 106 ARG A O 1
ATOM 852 N N . ARG A 1 107 ? -7.723 -12.868 -11.9 1 96.78 107 ARG A N 1
ATOM 853 C CA . ARG A 1 107 ? -8.549 -12.681 -10.711 1 96.78 107 ARG A CA 1
ATOM 854 C C . ARG A 1 107 ? -7.839 -13.198 -9.465 1 96.78 107 ARG A C 1
ATOM 856 O O . ARG A 1 107 ? -7.766 -12.5 -8.451 1 96.78 107 ARG A O 1
ATOM 863 N N . GLU A 1 108 ? -7.296 -14.38 -9.505 1 97.64 108 GLU A N 1
ATOM 864 C CA . GLU A 1 108 ? -6.613 -14.96 -8.352 1 97.64 108 GLU A CA 1
ATOM 865 C C . GLU A 1 108 ? -5.324 -14.206 -8.037 1 97.64 108 GLU A C 1
ATOM 867 O O . GLU A 1 108 ? -4.981 -14.013 -6.869 1 97.64 108 GLU A O 1
ATOM 872 N N . SER A 1 109 ? -4.619 -13.845 -9.079 1 97.75 109 SER A N 1
ATOM 873 C CA . SER A 1 109 ? -3.43 -13.024 -8.873 1 97.75 109 SER A CA 1
ATOM 874 C C . SER A 1 109 ? -3.768 -11.74 -8.123 1 97.75 109 SER A C 1
ATOM 876 O O . SER A 1 109 ? -3.072 -11.365 -7.177 1 97.75 109 SER A O 1
ATOM 878 N N . ASP A 1 110 ? -4.852 -11.099 -8.589 1 96.77 110 ASP A N 1
ATOM 879 C CA . ASP A 1 110 ? -5.29 -9.856 -7.961 1 96.77 110 ASP A CA 1
ATOM 880 C C . ASP A 1 110 ? -5.628 -10.074 -6.488 1 96.77 110 ASP A C 1
ATOM 882 O O . ASP A 1 110 ? -5.231 -9.282 -5.631 1 96.77 110 ASP A O 1
ATOM 886 N N . LEU A 1 111 ? -6.351 -11.146 -6.172 1 97.07 111 LEU A N 1
ATOM 887 C CA . LEU A 1 111 ? -6.74 -11.457 -4.801 1 97.07 111 LEU A CA 1
ATOM 888 C C . LEU A 1 111 ? -5.513 -11.692 -3.927 1 97.07 111 LEU A C 1
ATOM 890 O O . LEU A 1 111 ? -5.459 -11.225 -2.787 1 97.07 111 LEU A O 1
ATOM 894 N N . ARG A 1 112 ? -4.539 -12.327 -4.413 1 97.32 112 ARG A N 1
ATOM 895 C CA . ARG A 1 112 ? -3.323 -12.594 -3.651 1 97.32 112 ARG A CA 1
ATOM 896 C C . ARG A 1 112 ? -2.526 -11.313 -3.427 1 97.32 112 ARG A C 1
ATOM 898 O O . ARG A 1 112 ? -2.038 -11.064 -2.323 1 97.32 112 ARG A O 1
ATOM 905 N N . MET A 1 113 ? -2.405 -10.552 -4.471 1 97.67 113 MET A N 1
ATOM 906 C CA . MET A 1 113 ? -1.684 -9.29 -4.323 1 97.67 113 MET A CA 1
ATOM 907 C C . MET A 1 113 ? -2.331 -8.417 -3.253 1 97.67 113 MET A C 1
ATOM 909 O O . MET A 1 113 ? -1.635 -7.813 -2.435 1 97.67 113 MET A O 1
ATOM 913 N N . ARG A 1 114 ? -3.647 -8.358 -3.28 1 95.48 114 ARG A N 1
ATOM 914 C CA . ARG A 1 114 ? -4.375 -7.611 -2.259 1 95.48 114 ARG A CA 1
ATOM 915 C C . ARG A 1 114 ? -4.045 -8.127 -0.863 1 95.48 114 ARG A C 1
ATOM 917 O O . ARG A 1 114 ? -3.792 -7.34 0.052 1 95.48 114 ARG A O 1
ATOM 924 N N . ALA A 1 115 ? -4.029 -9.414 -0.736 1 95.66 115 ALA A N 1
ATOM 925 C CA . ALA A 1 115 ? -3.722 -10.031 0.552 1 95.66 115 ALA A CA 1
ATOM 926 C C . ALA A 1 115 ? -2.303 -9.691 0.999 1 95.66 115 ALA A C 1
ATOM 928 O O . ALA A 1 115 ? -2.073 -9.378 2.169 1 95.66 115 ALA A O 1
ATOM 929 N N . TYR A 1 116 ? -1.378 -9.727 0.068 1 95.91 116 TYR A N 1
ATOM 930 C CA . TYR A 1 116 ? 0.017 -9.479 0.41 1 95.91 116 TYR A CA 1
ATOM 931 C C . TYR A 1 116 ? 0.229 -8.025 0.817 1 95.91 116 TYR A C 1
ATOM 933 O O . TYR A 1 116 ? 1.167 -7.71 1.553 1 95.91 116 TYR A O 1
ATOM 941 N N . MET A 1 117 ? -0.642 -7.187 0.347 1 93.19 117 MET A N 1
ATOM 942 C CA . MET A 1 117 ? -0.54 -5.766 0.665 1 93.19 117 MET A CA 1
ATOM 943 C C . MET A 1 117 ? -1.351 -5.428 1.912 1 93.19 117 MET A C 1
ATOM 945 O O . MET A 1 117 ? -1.439 -4.263 2.303 1 93.19 117 MET A O 1
ATOM 949 N N . GLY A 1 118 ? -1.96 -6.396 2.514 1 89.08 118 GLY A N 1
ATOM 950 C CA . GLY A 1 118 ? -2.709 -6.204 3.745 1 89.08 118 GLY A CA 1
ATOM 951 C C . GLY A 1 118 ? -4.093 -5.626 3.517 1 89.08 118 GLY A C 1
ATOM 952 O O . GLY A 1 118 ? -4.672 -5.015 4.418 1 89.08 118 GLY A O 1
ATOM 953 N N . LEU A 1 119 ? -4.598 -5.718 2.32 1 90.03 119 LEU A N 1
ATOM 954 C CA . LEU A 1 119 ? -5.937 -5.221 2.025 1 90.03 119 LEU A CA 1
ATOM 955 C C . LEU A 1 119 ? -6.982 -6.308 2.252 1 90.03 119 LEU A C 1
ATOM 957 O O . LEU A 1 119 ? -6.687 -7.498 2.114 1 90.03 119 LEU A O 1
ATOM 961 N N . GLU A 1 120 ? -8.082 -5.87 2.885 1 74.57 120 GLU A N 1
ATOM 962 C CA . GLU A 1 120 ? -9.157 -6.834 3.104 1 74.57 120 GLU A CA 1
ATOM 963 C C . GLU A 1 120 ? -9.575 -7.501 1.798 1 74.57 120 GLU A C 1
ATOM 965 O O . GLU A 1 120 ? -9.679 -6.841 0.762 1 74.57 120 GLU A O 1
ATOM 970 N N . VAL A 1 121 ? -9.509 -8.794 1.823 1 66.22 121 VAL A N 1
ATOM 971 C CA . VAL A 1 121 ? -9.955 -9.571 0.671 1 66.22 121 VAL A CA 1
ATOM 972 C C . VAL A 1 121 ? -11.309 -10.209 0.971 1 66.22 121 VAL A C 1
ATOM 974 O O . VAL A 1 121 ? -11.516 -10.762 2.053 1 66.22 121 VAL A O 1
ATOM 977 N N . ALA A 1 122 ? -12.484 -9.578 0.498 1 54.34 122 ALA A N 1
ATOM 978 C CA . ALA A 1 122 ? -13.766 -10.247 0.703 1 54.34 122 ALA A CA 1
ATOM 979 C C . ALA A 1 122 ? -13.629 -11.758 0.536 1 54.34 122 ALA A C 1
ATOM 981 O O . ALA A 1 122 ? -12.803 -12.23 -0.248 1 54.34 122 ALA A O 1
ATOM 982 N N . PRO A 1 123 ? -14.155 -12.548 1.541 1 46.64 123 PRO A N 1
ATOM 983 C CA . PRO A 1 123 ? -14.062 -14.004 1.415 1 46.64 123 PRO A CA 1
ATOM 984 C C . PRO A 1 123 ? -14.411 -14.499 0.013 1 46.64 123 PRO A C 1
ATOM 986 O O . PRO A 1 123 ? -15.243 -13.895 -0.669 1 46.64 123 PRO A O 1
ATOM 989 N N . ILE A 1 124 ? -13.466 -14.92 -0.669 1 45.19 124 ILE A N 1
ATOM 990 C CA . ILE A 1 124 ? -13.874 -15.687 -1.84 1 45.19 124 ILE A CA 1
ATOM 991 C C . ILE A 1 124 ? -15.109 -16.52 -1.506 1 45.19 124 ILE A C 1
ATOM 993 O O . ILE A 1 124 ? -15.052 -17.416 -0.66 1 45.19 124 ILE A O 1
ATOM 997 N N . VAL A 1 125 ? -16.251 -15.922 -1.39 1 40.69 125 VAL A N 1
ATOM 998 C CA . VAL A 1 125 ? -17.455 -16.728 -1.217 1 40.69 125 VAL A CA 1
ATOM 999 C C . VAL A 1 125 ? -17.366 -17.983 -2.082 1 40.69 125 VAL A C 1
ATOM 1001 O O . VAL A 1 125 ? -17.318 -17.896 -3.311 1 40.69 125 VAL A O 1
ATOM 1004 N N . THR A 1 126 ? -16.534 -18.931 -1.772 1 36.09 126 THR A N 1
ATOM 1005 C CA . THR A 1 126 ? -16.875 -20.221 -2.36 1 36.09 126 THR A CA 1
ATOM 1006 C C . THR A 1 126 ? -18.385 -20.443 -2.34 1 36.09 126 THR A C 1
ATOM 1008 O O . THR A 1 126 ? -19.028 -20.277 -1.302 1 36.09 126 THR A O 1
ATOM 1011 N N . ASP A 1 127 ? -19.07 -20.095 -3.367 1 34.75 127 ASP A N 1
ATOM 1012 C CA . ASP A 1 127 ? -20.457 -20.508 -3.55 1 34.75 127 ASP A CA 1
ATOM 1013 C C . ASP A 1 127 ? -20.694 -21.905 -2.98 1 34.75 127 ASP A C 1
ATOM 1015 O O . ASP A 1 127 ? -20.419 -22.907 -3.644 1 34.75 127 ASP A O 1
ATOM 1019 N N . SER A 1 128 ? -19.985 -22.353 -1.977 1 33.73 128 SER A N 1
ATOM 1020 C CA . SER A 1 128 ? -20.654 -23.547 -1.471 1 33.73 128 SER A CA 1
ATOM 1021 C C . SER A 1 128 ? -22.162 -23.342 -1.386 1 33.73 128 SER A C 1
ATOM 1023 O O . SER A 1 128 ? -22.627 -22.27 -0.992 1 33.73 128 SER A O 1
ATOM 1025 N N . GLY A 1 129 ? -22.962 -23.99 -2.317 1 33.1 129 GLY A N 1
ATOM 1026 C CA . GLY A 1 129 ? -24.387 -24.255 -2.433 1 33.1 129 GLY A CA 1
ATOM 1027 C C . GLY A 1 129 ? -25.08 -24.394 -1.09 1 33.1 129 GLY A C 1
ATOM 1028 O O . GLY A 1 129 ? -26.105 -25.07 -0.981 1 33.1 129 GLY A O 1
ATOM 1029 N N . ARG A 1 130 ? -24.372 -24.026 -0.036 1 31.37 130 ARG A N 1
ATOM 1030 C CA . ARG A 1 130 ? -25.274 -24.33 1.07 1 31.37 130 ARG A CA 1
ATOM 1031 C C . ARG A 1 130 ? -26.614 -23.623 0.894 1 31.37 130 ARG A C 1
ATOM 1033 O O . ARG A 1 130 ? -26.701 -22.403 1.042 1 31.37 130 ARG A O 1
ATOM 1040 N N . GLN A 1 131 ? -27.342 -23.954 -0.183 1 28.65 131 GLN A N 1
ATOM 1041 C CA . GLN A 1 131 ? -28.789 -23.765 -0.22 1 28.65 131 GLN A CA 1
ATOM 1042 C C . GLN A 1 131 ? -29.402 -23.943 1.165 1 28.65 131 GLN A C 1
ATOM 1044 O O . GLN A 1 131 ? -29.431 -25.054 1.699 1 28.65 131 GLN A O 1
ATOM 1049 N N . SER A 1 132 ? -28.999 -23.154 2.019 1 30.65 132 SER A N 1
ATOM 1050 C CA . SER A 1 132 ? -29.759 -23.235 3.262 1 30.65 132 SER A CA 1
ATOM 1051 C C . SER A 1 132 ? -31.253 -23.371 2.989 1 30.65 132 SER A C 1
ATOM 1053 O O . SER A 1 132 ? -31.846 -22.526 2.314 1 30.65 132 SER A O 1
ATOM 1055 N N . ALA A 1 133 ? -31.681 -24.634 2.829 1 32.14 133 ALA A N 1
ATOM 1056 C CA . ALA A 1 133 ? -33.089 -25.01 2.739 1 32.14 133 ALA A CA 1
ATOM 1057 C C . ALA A 1 133 ? -33.927 -24.249 3.763 1 32.14 133 ALA A C 1
ATOM 1059 O O . ALA A 1 133 ? -33.541 -24.135 4.929 1 32.14 133 ALA A O 1
ATOM 1060 N N . PRO A 1 134 ? -34.626 -23.198 3.34 1 27.27 134 PRO A N 1
ATOM 1061 C CA . PRO A 1 134 ? -35.454 -22.411 4.256 1 27.27 134 PRO A CA 1
ATOM 1062 C C . PRO A 1 134 ? -36.261 -23.281 5.218 1 27.27 134 PRO A C 1
ATOM 1064 O O . PRO A 1 134 ? -36.592 -24.424 4.892 1 27.27 134 PRO A O 1
ATOM 1067 N N . PRO A 1 135 ? -36.1 -23.22 6.438 1 26.76 135 PRO A N 1
ATOM 1068 C CA . PRO A 1 135 ? -36.867 -24.061 7.359 1 26.76 135 PRO A CA 1
ATOM 1069 C C . PRO A 1 135 ? -38.354 -24.113 7.011 1 26.76 135 PRO A C 1
ATOM 1071 O O . PRO A 1 135 ? -38.933 -23.1 6.611 1 26.76 135 PRO A O 1
ATOM 1074 N N . VAL A 1 136 ? -38.757 -25.14 6.299 1 25.24 136 VAL A N 1
ATOM 1075 C CA . VAL A 1 136 ? -40.148 -25.448 5.984 1 25.24 136 VAL A CA 1
ATOM 1076 C C . VAL A 1 136 ? -41.033 -25.129 7.187 1 25.24 136 VAL A C 1
ATOM 1078 O O . VAL A 1 136 ? -40.816 -25.653 8.282 1 25.24 136 VAL A O 1
ATOM 1081 N N . ARG A 1 137 ? -41.454 -23.849 7.272 1 28.67 137 ARG A N 1
ATOM 1082 C CA . ARG A 1 137 ? -42.409 -23.488 8.315 1 28.67 137 ARG A CA 1
ATOM 1083 C C . ARG A 1 137 ? -43.55 -24.497 8.386 1 28.67 137 ARG A C 1
ATOM 1085 O O . ARG A 1 137 ? -44.196 -24.784 7.376 1 28.67 137 ARG A O 1
ATOM 1092 N N . PRO A 1 138 ? -43.719 -25.505 9.313 1 22.96 138 PRO A N 1
ATOM 1093 C CA . PRO A 1 138 ? -44.833 -26.453 9.389 1 22.96 138 PRO A CA 1
ATOM 1094 C C . PRO A 1 138 ? -46.196 -25.771 9.303 1 22.96 138 PRO A C 1
ATOM 1096 O O . PRO A 1 138 ? -46.488 -24.866 10.09 1 22.96 138 PRO A O 1
ATOM 1099 N N . TYR A 1 139 ? -46.658 -25.384 8.059 1 23.19 139 TYR A N 1
ATOM 1100 C CA . TYR A 1 139 ? -47.987 -24.814 7.865 1 23.19 139 TYR A CA 1
ATOM 1101 C C . TYR A 1 139 ? -49.046 -25.643 8.581 1 23.19 139 TYR A C 1
ATOM 1103 O O . TYR A 1 139 ? -49.368 -26.754 8.152 1 23.19 139 TYR A O 1
ATOM 1111 N N . SER A 1 140 ? -49.191 -25.694 9.865 1 24.08 140 SER A N 1
ATOM 1112 C CA . SER A 1 140 ? -50.273 -26.427 10.514 1 24.08 140 SER A CA 1
ATOM 1113 C C . SER A 1 140 ? -51.634 -25.84 10.151 1 24.08 140 SER A C 1
ATOM 1115 O O . SER A 1 140 ? -52.256 -25.152 10.962 1 24.08 140 SER A O 1
ATOM 1117 N N . GLY A 1 141 ? -51.794 -25.377 8.924 1 21.47 141 GLY A N 1
ATOM 1118 C CA . GLY A 1 141 ? -53.114 -24.794 8.741 1 21.47 141 GLY A CA 1
ATOM 1119 C C . GLY A 1 141 ? -54.241 -25.771 9.018 1 21.47 141 GLY A C 1
ATOM 1120 O O . GLY A 1 141 ? -54.366 -26.791 8.338 1 21.47 141 GLY A O 1
ATOM 1121 N N . ARG A 1 142 ? -54.891 -25.763 10.145 1 21.23 142 ARG A N 1
ATOM 1122 C CA . ARG A 1 142 ? -55.97 -26.647 10.574 1 21.23 142 ARG A CA 1
ATOM 1123 C C . ARG A 1 142 ? -57.273 -26.307 9.857 1 21.23 142 ARG A C 1
ATOM 1125 O O . ARG A 1 142 ? -58.242 -27.065 9.929 1 21.23 142 ARG A O 1
ATOM 1132 N N . PRO A 1 143 ? -57.525 -25.051 9.258 1 19.54 143 PRO A N 1
ATOM 1133 C CA . PRO A 1 143 ? -58.88 -24.688 9.68 1 19.54 143 PRO A CA 1
ATOM 1134 C C . PRO A 1 143 ? -59.945 -25.628 9.121 1 19.54 143 PRO A C 1
ATOM 1136 O O . PRO A 1 143 ? -59.717 -26.29 8.105 1 19.54 143 PRO A O 1
ATOM 1139 N N . ALA A 1 144 ? -61.19 -25.504 9.787 1 19.69 144 ALA A N 1
ATOM 1140 C CA . ALA A 1 144 ? -62.42 -26.277 9.929 1 19.69 144 ALA A CA 1
ATOM 1141 C C . ALA A 1 144 ? -63.296 -26.148 8.686 1 19.69 144 ALA A C 1
ATOM 1143 O O . ALA A 1 144 ? -63.349 -25.084 8.064 1 19.69 144 ALA A O 1
ATOM 1144 N N . ALA A 1 145 ? -63.828 -27.176 8.228 1 19.07 145 ALA A N 1
ATOM 1145 C CA . ALA A 1 145 ? -64.502 -27.7 7.043 1 19.07 145 ALA A CA 1
ATOM 1146 C C . ALA A 1 145 ? -65.792 -26.935 6.763 1 19.07 145 ALA A C 1
ATOM 1148 O O . ALA A 1 145 ? -65.992 -26.425 5.657 1 19.07 145 ALA A O 1
ATOM 1149 N N . GLY A 1 146 ? -66.876 -27.41 7.115 1 16.45 146 GLY A N 1
ATOM 1150 C CA . GLY A 1 146 ? -67.813 -28.026 6.189 1 16.45 146 GLY A CA 1
ATOM 1151 C C . GLY A 1 146 ? -69.032 -27.167 5.914 1 16.45 146 GLY A C 1
ATOM 1152 O O . GLY A 1 146 ? -69.96 -27.599 5.227 1 16.45 146 GLY A O 1
ATOM 1153 N N . SER A 1 147 ? -69.121 -25.901 6.614 1 17.94 147 SER A N 1
ATOM 1154 C CA . SER A 1 147 ? -70.57 -25.87 6.781 1 17.94 147 SER A CA 1
ATOM 1155 C C . SER A 1 147 ? -71.276 -25.656 5.446 1 17.94 147 SER A C 1
ATOM 1157 O O . SER A 1 147 ? -70.659 -25.21 4.476 1 17.94 147 SER A O 1
ATOM 1159 N N . SER A 1 148 ? -72.618 -25.181 5.522 1 18.89 148 SER A N 1
ATOM 1160 C CA . SER A 1 148 ? -73.948 -25.536 5.037 1 18.89 148 SER A CA 1
ATOM 1161 C C . SER A 1 148 ? -74.293 -24.775 3.762 1 18.89 148 SER A C 1
ATOM 1163 O O . SER A 1 148 ? -73.797 -23.669 3.54 1 18.89 148 SER A O 1
ATOM 1165 N N . SER A 1 149 ? -75.002 -25.386 2.787 1 17.93 149 SER A N 1
ATOM 1166 C CA . SER A 1 149 ? -75.441 -25.46 1.398 1 17.93 149 SER A CA 1
ATOM 1167 C C . SER A 1 149 ? -76.377 -24.306 1.051 1 17.93 149 SER A C 1
ATOM 1169 O O . SER A 1 149 ? -76.385 -23.826 -0.084 1 17.93 149 SER A O 1
ATOM 1171 N N . PRO A 1 150 ? -77.339 -23.88 1.858 1 18.11 150 PRO A N 1
ATOM 1172 C CA . PRO A 1 150 ? -78.578 -24.039 1.093 1 18.11 150 PRO A CA 1
ATOM 1173 C C . PRO A 1 150 ? -78.778 -22.935 0.057 1 18.11 150 PRO A C 1
ATOM 1175 O O . PRO A 1 150 ? -78.034 -21.951 0.047 1 18.11 150 PRO A O 1
ATOM 1178 N N . ASN A 1 151 ? -80.031 -22.348 -0.096 1 17.73 151 ASN A N 1
ATOM 1179 C CA . ASN A 1 151 ? -81.152 -22.401 -1.028 1 17.73 151 ASN A CA 1
ATOM 1180 C C . ASN A 1 151 ? -81.307 -21.091 -1.794 1 17.73 151 ASN A C 1
ATOM 1182 O O . ASN A 1 151 ? -81.609 -21.098 -2.989 1 17.73 151 ASN A O 1
ATOM 1186 N N . PRO A 1 152 ? -81.193 -19.765 -1.361 1 18.32 152 PRO A N 1
ATOM 1187 C CA . PRO A 1 152 ? -82.459 -19.079 -1.63 1 18.32 152 PRO A CA 1
ATOM 1188 C C . PRO A 1 152 ? -82.529 -18.501 -3.041 1 18.32 152 PRO A C 1
ATOM 1190 O O . PRO A 1 152 ? -81.548 -17.935 -3.53 1 18.32 152 PRO A O 1
ATOM 1193 N N . ALA A 1 153 ? -83.396 -18.996 -3.969 1 19.7 153 ALA A N 1
ATOM 1194 C CA . ALA A 1 153 ? -83.774 -18.747 -5.357 1 19.7 153 ALA A CA 1
ATOM 1195 C C . ALA A 1 153 ? -84.206 -17.297 -5.557 1 19.7 153 ALA A C 1
ATOM 1197 O O . ALA A 1 153 ? -83.868 -16.676 -6.567 1 19.7 153 ALA A O 1
ATOM 1198 N N . SER A 1 154 ? -85.325 -16.785 -4.918 1 18.73 154 SER A N 1
ATOM 1199 C CA . SER A 1 154 ? -86.464 -16.323 -5.706 1 18.73 154 SER A CA 1
ATOM 1200 C C . SER A 1 154 ? -86.241 -14.905 -6.221 1 18.73 154 SER A C 1
ATOM 1202 O O . SER A 1 154 ? -86.985 -14.427 -7.08 1 18.73 154 SER A O 1
ATOM 1204 N N . ARG A 1 155 ? -85.33 -13.992 -5.799 1 19.61 155 ARG A N 1
ATOM 1205 C CA . ARG A 1 155 ? -86.062 -12.742 -5.622 1 19.61 155 ARG A CA 1
ATOM 1206 C C . ARG A 1 155 ? -86.49 -12.163 -6.966 1 19.61 155 ARG A C 1
ATOM 1208 O O . ARG A 1 155 ? -85.706 -12.143 -7.917 1 19.61 155 ARG A O 1
ATOM 1215 N N . PRO A 1 156 ? -87.603 -11.385 -7.008 1 20.96 156 PRO A N 1
ATOM 1216 C CA . PRO A 1 156 ? -88.693 -10.877 -7.844 1 20.96 156 PRO A CA 1
ATOM 1217 C C . PRO A 1 156 ? -88.229 -9.812 -8.836 1 20.96 156 PRO A C 1
ATOM 1219 O O . PRO A 1 156 ? -88.504 -9.918 -10.034 1 20.96 156 PRO A O 1
ATOM 1222 N N . PRO A 1 157 ? -88.13 -8.4 -8.446 1 19.93 157 PRO A N 1
ATOM 1223 C CA . PRO A 1 157 ? -89.164 -7.461 -8.889 1 19.93 157 PRO A CA 1
ATOM 1224 C C . PRO A 1 157 ? -88.783 -6.727 -10.173 1 19.93 157 PRO A C 1
ATOM 1226 O O . PRO A 1 157 ? -89.587 -6.652 -11.106 1 19.93 157 PRO A O 1
ATOM 1229 N N . HIS A 1 158 ? -87.808 -5.612 -10.225 1 19.66 158 HIS A N 1
ATOM 1230 C CA . HIS A 1 158 ? -88.327 -4.283 -10.525 1 19.66 158 HIS A CA 1
ATOM 1231 C C . HIS A 1 158 ? -88.383 -4.039 -12.029 1 19.66 158 HIS A C 1
ATOM 1233 O O . HIS A 1 158 ? -87.723 -4.74 -12.8 1 19.66 158 HIS A O 1
ATOM 1239 N N . THR A 1 159 ? -88.385 -2.494 -12.613 1 21.87 159 THR A N 1
ATOM 1240 C CA . THR A 1 159 ? -89.203 -1.401 -13.127 1 21.87 159 THR A CA 1
ATOM 1241 C C . THR A 1 159 ? -88.875 -1.122 -14.591 1 21.87 159 THR A C 1
ATOM 1243 O O . THR A 1 159 ? -87.831 -1.547 -15.091 1 21.87 159 THR A O 1
ATOM 1246 N N . GLY A 1 160 ? -89.194 0.364 -15.265 1 22.78 160 GLY A N 1
ATOM 1247 C CA . GLY A 1 160 ? -89.915 1.192 -16.218 1 22.78 160 GLY A CA 1
ATOM 1248 C C . GLY A 1 160 ? -89.014 1.824 -17.262 1 22.78 160 GLY A C 1
ATOM 1249 O O . GLY A 1 160 ? -89.461 2.654 -18.056 1 22.78 160 GLY A O 1
ATOM 1250 N N . ARG A 1 161 ? -88.2 1.734 -18.273 1 20.95 161 ARG A N 1
ATOM 1251 C CA . ARG A 1 161 ? -87.665 3.03 -18.677 1 20.95 161 ARG A CA 1
ATOM 1252 C C . ARG A 1 161 ? -88.72 3.854 -19.408 1 20.95 161 ARG A C 1
ATOM 1254 O O . ARG A 1 161 ? -89.391 3.351 -20.312 1 20.95 161 ARG A O 1
ATOM 1261 N N . TYR A 1 162 ? -89.361 5.097 -19.239 1 21.26 162 TYR A N 1
ATOM 1262 C CA . TYR A 1 162 ? -89.883 5.822 -20.392 1 21.26 162 TYR A CA 1
ATOM 1263 C C . TYR A 1 162 ? -88.809 5.997 -21.459 1 21.26 162 TYR A C 1
ATOM 1265 O O . TYR A 1 162 ? -87.616 5.869 -21.174 1 21.26 162 TYR A O 1
ATOM 1273 N N . ALA A 1 163 ? -88.971 7.179 -22.531 1 21.15 163 ALA A N 1
ATOM 1274 C CA . ALA A 1 163 ? -88.694 7.892 -23.776 1 21.15 163 ALA A CA 1
ATOM 1275 C C . ALA A 1 163 ? -87.284 8.476 -23.771 1 21.15 163 ALA A C 1
ATOM 1277 O O . ALA A 1 163 ? -86.801 8.94 -22.736 1 21.15 163 ALA A O 1
ATOM 1278 N N . MET B 1 1 ? -8.17 41.721 31.139 1 42.5 1 MET B N 1
ATOM 1279 C CA . MET B 1 1 ? -8.414 40.38 30.615 1 42.5 1 MET B CA 1
ATOM 1280 C C . MET B 1 1 ? -7.109 39.714 30.195 1 42.5 1 MET B C 1
ATOM 1282 O O . MET B 1 1 ? -6.377 40.245 29.357 1 42.5 1 MET B O 1
ATOM 1286 N N . THR B 1 2 ? -6.431 39.1 31.047 1 48.98 2 THR B N 1
ATOM 1287 C CA . THR B 1 2 ? -5.149 38.451 30.797 1 48.98 2 THR B CA 1
ATOM 1288 C C . THR B 1 2 ? -5.202 37.623 29.516 1 48.98 2 THR B C 1
ATOM 1290 O O . THR B 1 2 ? -6.117 36.819 29.328 1 48.98 2 THR B O 1
ATOM 1293 N N . ALA B 1 3 ? -4.874 38.171 28.38 1 56.93 3 ALA B N 1
ATOM 1294 C CA . ALA B 1 3 ? -4.871 37.538 27.064 1 56.93 3 ALA B CA 1
ATOM 1295 C C . ALA B 1 3 ? -4.362 36.101 27.148 1 56.93 3 ALA B C 1
ATOM 1297 O O . ALA B 1 3 ? -3.224 35.862 27.558 1 56.93 3 ALA B O 1
ATOM 1298 N N . VAL B 1 4 ? -5.292 35.134 27.48 1 69.95 4 VAL B N 1
ATOM 1299 C CA . VAL B 1 4 ? -4.936 33.721 27.561 1 69.95 4 VAL B CA 1
ATOM 1300 C C . VAL B 1 4 ? -4.187 33.303 26.298 1 69.95 4 VAL B C 1
ATOM 1302 O O . VAL B 1 4 ? -4.673 33.508 25.183 1 69.95 4 VAL B O 1
ATOM 1305 N N . GLN B 1 5 ? -2.933 33.166 26.402 1 86.56 5 GLN B N 1
ATOM 1306 C CA . GLN B 1 5 ? -2.019 32.768 25.336 1 86.56 5 GLN B CA 1
ATOM 1307 C C . GLN B 1 5 ? -2.348 31.368 24.824 1 86.56 5 GLN B C 1
ATOM 1309 O O . GLN B 1 5 ? -2.926 30.556 25.549 1 86.56 5 GLN B O 1
ATOM 1314 N N . THR B 1 6 ? -2.276 31.157 23.523 1 92.44 6 THR B N 1
ATOM 1315 C CA . THR B 1 6 ? -2.442 29.845 22.909 1 92.44 6 THR B CA 1
ATOM 1316 C C . THR B 1 6 ? -1.597 28.799 23.629 1 92.44 6 THR B C 1
ATOM 1318 O O . THR B 1 6 ? -0.394 28.991 23.821 1 92.44 6 THR B O 1
ATOM 1321 N N . THR B 1 7 ? -2.181 27.716 24.096 1 93.83 7 THR B N 1
ATOM 1322 C CA . THR B 1 7 ? -1.497 26.689 24.874 1 93.83 7 THR B CA 1
ATOM 1323 C C . THR B 1 7 ? -0.676 25.778 23.965 1 93.83 7 THR B C 1
ATOM 1325 O O . THR B 1 7 ? -0.846 25.795 22.744 1 93.83 7 THR B O 1
ATOM 1328 N N . ARG B 1 8 ? 0.202 24.977 24.572 1 94.44 8 ARG B N 1
ATOM 1329 C CA . ARG B 1 8 ? 1.018 24.026 23.824 1 94.44 8 ARG B CA 1
ATOM 1330 C C . ARG B 1 8 ? 0.147 22.989 23.123 1 94.44 8 ARG B C 1
ATOM 1332 O O . ARG B 1 8 ? 0.443 22.581 21.998 1 94.44 8 ARG B O 1
ATOM 1339 N N . ASP B 1 9 ? -0.92 22.563 23.82 1 95.78 9 ASP B N 1
ATOM 1340 C CA . ASP B 1 9 ? -1.847 21.6 23.236 1 95.78 9 ASP B CA 1
ATOM 1341 C C . ASP B 1 9 ? -2.543 22.183 22.008 1 95.78 9 ASP B C 1
ATOM 1343 O O . ASP B 1 9 ? -2.735 21.488 21.008 1 95.78 9 ASP B O 1
ATOM 1347 N N . GLU B 1 10 ? -2.867 23.403 22.137 1 97.9 10 GLU B N 1
ATOM 1348 C CA . GLU B 1 10 ? -3.528 24.069 21.018 1 97.9 10 GLU B CA 1
ATOM 1349 C C . GLU B 1 10 ? -2.575 24.242 19.839 1 97.9 10 GLU B C 1
ATOM 1351 O O . GLU B 1 10 ? -2.965 24.051 18.685 1 97.9 10 GLU B O 1
ATOM 1356 N N . LEU B 1 11 ? -1.332 24.589 20.092 1 97.46 11 LEU B N 1
ATOM 1357 C CA . LEU B 1 11 ? -0.319 24.699 19.048 1 97.46 11 LEU B CA 1
ATOM 1358 C C . LEU B 1 11 ? -0.08 23.35 18.377 1 97.46 11 LEU B C 1
ATOM 1360 O O . LEU B 1 11 ? 0.115 23.283 17.161 1 97.46 11 LEU B O 1
ATOM 1364 N N . SER B 1 12 ? -0.096 22.297 19.189 1 97.79 12 SER B N 1
ATOM 1365 C CA . SER B 1 12 ? 0.059 20.948 18.656 1 97.79 12 SER B CA 1
ATOM 1366 C C . SER B 1 12 ? -1.093 20.585 17.725 1 97.79 12 SER B C 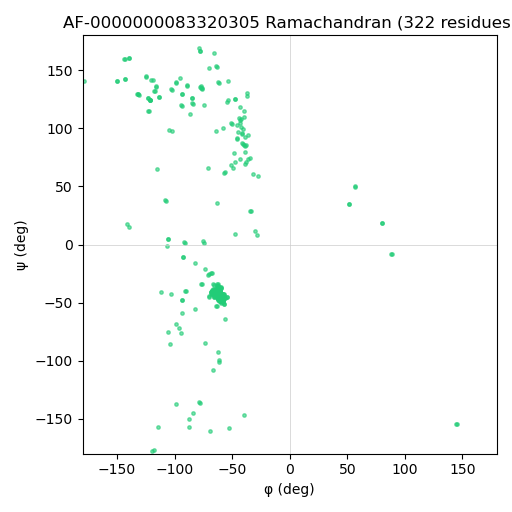1
ATOM 1368 O O . SER B 1 12 ? -0.891 19.913 16.712 1 97.79 12 SER B O 1
ATOM 1370 N N . LEU B 1 13 ? -2.253 21.04 18.038 1 98.25 13 LEU B N 1
ATOM 1371 C CA . LEU B 1 13 ? -3.41 20.802 17.182 1 98.25 13 LEU B CA 1
ATOM 1372 C C . LEU B 1 13 ? -3.263 21.534 15.853 1 98.25 13 LEU B C 1
ATOM 1374 O O . LEU B 1 13 ? -3.573 20.979 14.796 1 98.25 13 LEU B O 1
ATOM 1378 N N . ILE B 1 14 ? -2.808 22.755 15.881 1 98.51 14 ILE B N 1
ATOM 1379 C CA . ILE B 1 14 ? -2.602 23.554 14.677 1 98.51 14 ILE B CA 1
ATOM 1380 C C . ILE B 1 14 ? -1.557 22.886 13.787 1 98.51 14 ILE B C 1
ATOM 1382 O O . ILE B 1 14 ? -1.751 22.765 12.575 1 98.51 14 ILE B O 1
ATOM 1386 N N . LYS B 1 15 ? -0.511 22.423 14.394 1 98.39 15 LYS B N 1
ATOM 1387 C CA . LYS B 1 15 ? 0.509 21.691 13.649 1 98.39 15 LYS B CA 1
ATOM 1388 C C . LYS B 1 15 ? -0.083 20.457 12.973 1 98.39 15 LYS B C 1
ATOM 1390 O O . LYS B 1 15 ? 0.192 20.192 11.801 1 98.39 15 LYS B O 1
ATOM 1395 N N . SER B 1 16 ? -0.9 19.704 13.732 1 98.47 16 SER B N 1
ATOM 1396 C CA . SER B 1 16 ? -1.525 18.501 13.191 1 98.47 16 SER B CA 1
ATOM 1397 C C . SER B 1 16 ? -2.419 18.83 12 1 98.47 16 SER B C 1
ATOM 1399 O O . SER B 1 16 ? -2.456 18.083 11.02 1 98.47 16 SER B O 1
ATOM 1401 N N . TYR B 1 17 ? -3.143 19.902 12.076 1 98.68 17 TYR B N 1
ATOM 1402 C CA . TYR B 1 17 ? -3.974 20.352 10.964 1 98.68 17 TYR B CA 1
ATOM 1403 C C . TYR B 1 17 ? -3.134 20.577 9.712 1 98.68 17 TYR B C 1
ATOM 1405 O O . TYR B 1 17 ? -3.498 20.125 8.624 1 98.68 17 TYR B O 1
ATOM 1413 N N . LEU B 1 18 ? -2.016 21.288 9.872 1 98.68 18 LEU B N 1
ATOM 1414 C CA . LEU B 1 18 ? -1.137 21.585 8.746 1 98.68 18 LEU B CA 1
ATOM 1415 C C . LEU B 1 18 ? -0.588 20.301 8.132 1 98.68 18 LEU B C 1
ATOM 1417 O O . LEU B 1 18 ? -0.594 20.142 6.909 1 98.68 18 LEU B O 1
ATOM 1421 N N . LEU B 1 19 ? -0.147 19.386 8.959 1 98.63 19 LEU B N 1
ATOM 1422 C CA . LEU B 1 19 ? 0.433 18.128 8.502 1 98.63 19 LEU B CA 1
ATOM 1423 C C . LEU B 1 19 ? -0.615 17.268 7.803 1 98.63 19 LEU B C 1
ATOM 1425 O O . LEU B 1 19 ? -0.373 16.754 6.709 1 98.63 19 LEU B O 1
ATOM 1429 N N . LEU B 1 20 ? -1.794 17.156 8.375 1 98.74 20 LEU B N 1
ATOM 1430 C CA . LEU B 1 20 ? -2.849 16.306 7.834 1 98.74 20 LEU B CA 1
ATOM 1431 C C . LEU B 1 20 ? -3.352 16.846 6.499 1 98.74 20 LEU B C 1
ATOM 1433 O O . LEU B 1 20 ? -3.627 16.075 5.577 1 98.74 20 LEU B O 1
ATOM 1437 N N . THR B 1 21 ? -3.48 18.156 6.398 1 98.35 21 THR B N 1
ATOM 1438 C CA . THR B 1 21 ? -3.932 18.741 5.14 1 98.35 21 THR B CA 1
ATOM 1439 C C . THR B 1 21 ? -2.902 18.514 4.037 1 98.35 21 THR B C 1
ATOM 1441 O O . THR B 1 21 ? -3.262 18.229 2.893 1 98.35 21 THR B O 1
ATOM 1444 N N . HIS B 1 22 ? -1.638 18.692 4.437 1 98 22 HIS B N 1
ATOM 1445 C CA . HIS B 1 22 ? -0.569 18.416 3.485 1 98 22 HIS B CA 1
ATOM 1446 C C . HIS B 1 22 ? -0.597 16.961 3.031 1 98 22 HIS B C 1
ATOM 1448 O O . HIS B 1 22 ? -0.512 16.677 1.834 1 98 22 HIS B O 1
ATOM 1454 N N . ILE B 1 23 ? -0.677 16.041 3.889 1 98.59 23 ILE B N 1
ATOM 1455 C CA . ILE B 1 23 ? -0.676 14.607 3.62 1 98.59 23 ILE B CA 1
ATOM 1456 C C . ILE B 1 23 ? -1.842 14.254 2.7 1 98.59 23 ILE B C 1
ATOM 1458 O O . ILE B 1 23 ? -1.677 13.496 1.741 1 98.59 23 ILE B O 1
ATOM 1462 N N . LEU B 1 24 ? -3.016 14.781 2.986 1 98.64 24 LEU B N 1
ATOM 1463 C CA . LEU B 1 24 ? -4.189 14.525 2.159 1 98.64 24 LEU B CA 1
ATOM 1464 C C . LEU B 1 24 ? -3.966 15.017 0.732 1 98.64 24 LEU B C 1
ATOM 1466 O O . LEU B 1 24 ? -4.354 14.347 -0.228 1 98.64 24 LEU B O 1
ATOM 1470 N N . LYS B 1 25 ? -3.338 16.132 0.607 1 97.99 25 LYS B N 1
ATOM 1471 C CA . LYS B 1 25 ? -3.038 16.655 -0.723 1 97.99 25 LYS B CA 1
ATOM 1472 C C . LYS B 1 25 ? -2.069 15.741 -1.468 1 97.99 25 LYS B C 1
ATOM 1474 O O . LYS B 1 25 ? -2.243 15.482 -2.66 1 97.99 25 LYS B O 1
ATOM 1479 N N . VAL B 1 26 ? -1.05 15.305 -0.794 1 97.94 26 VAL B N 1
ATOM 1480 C CA . VAL B 1 26 ? -0.07 14.413 -1.405 1 97.94 26 VAL B CA 1
ATOM 1481 C C . VAL B 1 26 ? -0.758 13.136 -1.88 1 97.94 26 VAL B C 1
ATOM 1483 O O . VAL B 1 26 ? -0.59 12.723 -3.03 1 97.94 26 VAL B O 1
ATOM 1486 N N . PHE B 1 27 ? -1.538 12.505 -1.021 1 98.07 27 PHE B N 1
ATOM 1487 C CA . PHE B 1 27 ? -2.241 11.276 -1.371 1 98.07 27 PHE B CA 1
ATOM 1488 C C . PHE B 1 27 ? -3.197 11.512 -2.534 1 98.07 27 PHE B C 1
ATOM 1490 O O . PHE B 1 27 ? -3.277 10.696 -3.454 1 98.07 27 PHE B O 1
ATOM 1497 N N . GLU B 1 28 ? -3.923 12.578 -2.483 1 97.67 28 GLU B N 1
ATOM 1498 C CA . GLU B 1 28 ? -4.883 12.881 -3.54 1 97.67 28 GLU B CA 1
ATOM 1499 C C . GLU B 1 28 ? -4.183 13.074 -4.883 1 97.67 28 GLU B C 1
ATOM 1501 O O . GLU B 1 28 ? -4.613 12.522 -5.898 1 97.67 28 GLU B O 1
ATOM 1506 N N . ASN B 1 29 ? -3.138 13.846 -4.865 1 96.42 29 ASN B N 1
ATOM 1507 C CA . ASN B 1 29 ? -2.385 14.082 -6.092 1 96.42 29 ASN B CA 1
ATOM 1508 C C . ASN B 1 29 ? -1.782 12.791 -6.638 1 96.42 29 ASN B C 1
ATOM 1510 O O . ASN B 1 29 ? -1.858 12.524 -7.838 1 96.42 29 ASN B O 1
ATOM 1514 N N . ASP B 1 30 ? -1.191 12.003 -5.807 1 96.02 30 ASP B N 1
ATOM 1515 C CA . ASP B 1 30 ? -0.571 10.754 -6.238 1 96.02 30 ASP B CA 1
ATOM 1516 C C . ASP B 1 30 ? -1.618 9.773 -6.76 1 96.02 30 ASP B C 1
ATOM 1518 O O . ASP B 1 30 ? -1.384 9.077 -7.75 1 96.02 30 ASP B O 1
ATOM 1522 N N . ALA B 1 31 ? -2.748 9.674 -6.069 1 95.79 31 ALA B N 1
ATOM 1523 C CA . ALA B 1 31 ? -3.824 8.807 -6.543 1 95.79 31 ALA B CA 1
ATOM 1524 C C . ALA B 1 31 ? -4.284 9.218 -7.939 1 95.79 31 ALA B C 1
ATOM 1526 O O . ALA B 1 31 ? -4.508 8.365 -8.801 1 95.79 31 ALA B O 1
ATOM 1527 N N . LYS B 1 32 ? -4.422 10.482 -8.18 1 94.77 32 LYS B N 1
ATOM 1528 C CA . LYS B 1 32 ? -4.847 10.992 -9.481 1 94.77 32 LYS B CA 1
ATOM 1529 C C . LYS B 1 32 ? -3.849 10.615 -10.572 1 94.77 32 LYS B C 1
ATOM 1531 O O . LYS B 1 32 ? -4.243 10.227 -11.674 1 94.77 32 LYS B O 1
ATOM 1536 N N . LYS B 1 33 ? -2.622 10.73 -10.232 1 93.15 33 LYS B N 1
ATOM 1537 C CA . LYS B 1 33 ? -1.579 10.372 -11.189 1 93.15 33 LYS B CA 1
ATOM 1538 C C . LYS B 1 33 ? -1.638 8.887 -11.537 1 93.15 33 LYS B C 1
ATOM 1540 O O . LYS B 1 33 ? -1.406 8.503 -12.686 1 93.15 33 LYS B O 1
ATOM 1545 N N . LEU B 1 34 ? -1.914 8.054 -10.529 1 92.62 34 LEU B N 1
ATOM 1546 C CA . LEU B 1 34 ? -2.016 6.617 -10.755 1 92.62 34 LEU B CA 1
ATOM 1547 C C . LEU B 1 34 ? -3.222 6.287 -11.628 1 92.62 34 LEU B C 1
ATOM 1549 O O . LEU B 1 34 ? -3.17 5.365 -12.445 1 92.62 34 LEU B O 1
ATOM 1553 N N . GLU B 1 35 ? -4.24 7.018 -11.476 1 91.62 35 GLU B N 1
ATOM 1554 C CA . GLU B 1 35 ? -5.483 6.772 -12.201 1 91.62 35 GLU B CA 1
ATOM 1555 C C . GLU B 1 35 ? -5.379 7.24 -13.65 1 91.62 35 GLU B C 1
ATOM 1557 O O . GLU B 1 35 ? -6.009 6.665 -14.54 1 91.62 35 GLU B O 1
ATOM 1562 N N . SER B 1 36 ? -4.707 8.235 -13.951 1 85.53 36 SER B N 1
ATOM 1563 C CA . SER B 1 36 ? -4.696 8.856 -15.272 1 85.53 36 SER B CA 1
ATOM 1564 C C . SER B 1 36 ? -3.598 8.267 -16.15 1 85.53 36 SER B C 1
ATOM 1566 O O . SER B 1 36 ? -3.818 8.002 -17.334 1 85.53 36 SER B O 1
ATOM 1568 N N . ASP B 1 37 ? -2.519 7.993 -15.751 1 71.34 37 ASP B N 1
ATOM 1569 C CA . ASP B 1 37 ? -1.361 7.808 -16.62 1 71.34 37 ASP B CA 1
ATOM 1570 C C . ASP B 1 37 ? -0.489 6.653 -16.133 1 71.34 37 ASP B C 1
ATOM 1572 O O . ASP B 1 37 ? 0.661 6.516 -16.557 1 71.34 37 ASP B O 1
ATOM 1576 N N . SER B 1 38 ? -0.976 5.884 -15.381 1 74.94 38 SER B N 1
ATOM 1577 C CA . SER B 1 38 ? 0.011 5.02 -14.74 1 74.94 38 SER B CA 1
ATOM 1578 C C . SER B 1 38 ? 0.358 3.827 -15.624 1 74.94 38 SER B C 1
ATOM 1580 O O . SER B 1 38 ? -0.533 3.128 -16.11 1 74.94 38 SER B O 1
ATOM 1582 N N . PRO B 1 39 ? 1.664 3.762 -15.931 1 83.36 39 PRO B N 1
ATOM 1583 C CA . PRO B 1 39 ? 2.139 2.583 -16.66 1 83.36 39 PRO B CA 1
ATOM 1584 C C . PRO B 1 39 ? 2.232 1.341 -15.777 1 83.36 39 PRO B C 1
ATOM 1586 O O . PRO B 1 39 ? 2.594 0.264 -16.256 1 83.36 39 PRO B O 1
ATOM 1589 N N . MET B 1 40 ? 1.859 1.491 -14.541 1 90.54 40 MET B N 1
ATOM 1590 C CA . MET B 1 40 ? 1.987 0.386 -13.595 1 90.54 40 MET B CA 1
ATOM 1591 C C . MET B 1 40 ? 0.87 -0.633 -13.795 1 90.54 40 MET B C 1
ATOM 1593 O O . MET B 1 40 ? -0.294 -0.262 -13.953 1 90.54 40 MET B O 1
ATOM 1597 N N . GLN B 1 41 ? 1.231 -1.883 -13.793 1 92.9 41 GLN B N 1
ATOM 1598 C CA . GLN B 1 41 ? 0.319 -2.988 -14.072 1 92.9 41 GLN B CA 1
ATOM 1599 C C . GLN B 1 41 ? -0.765 -3.09 -13.003 1 92.9 41 GLN B C 1
ATOM 1601 O O . GLN B 1 41 ? -1.927 -3.362 -13.313 1 92.9 41 GLN B O 1
ATOM 1606 N N . ALA B 1 42 ? -0.417 -2.873 -11.747 1 94.77 42 ALA B N 1
ATOM 1607 C CA . ALA B 1 42 ? -1.382 -3.033 -10.662 1 94.77 42 ALA B CA 1
ATOM 1608 C C . ALA B 1 42 ? -1.799 -1.679 -10.095 1 94.77 42 ALA B C 1
ATOM 1610 O O . ALA B 1 42 ? -2.036 -1.549 -8.891 1 94.77 42 ALA B O 1
ATOM 1611 N N . SER B 1 43 ? -1.952 -0.663 -10.926 1 94.02 43 SER B N 1
ATOM 1612 C CA . SER B 1 43 ? -2.266 0.705 -10.528 1 94.02 43 SER B CA 1
ATOM 1613 C C . SER B 1 43 ? -3.567 0.767 -9.736 1 94.02 43 SER B C 1
ATOM 1615 O O . SER B 1 43 ? -3.66 1.487 -8.739 1 94.02 43 SER B O 1
ATOM 1617 N N . PRO B 1 44 ? -4.636 0.049 -10.121 1 94.08 44 PRO B N 1
ATOM 1618 C CA . PRO B 1 44 ? -5.865 0.137 -9.329 1 94.08 44 PRO B CA 1
ATOM 1619 C C . PRO B 1 44 ? -5.67 -0.314 -7.884 1 94.08 44 PRO B C 1
ATOM 1621 O O . PRO B 1 44 ? -6.282 0.245 -6.97 1 94.08 44 PRO B O 1
ATOM 1624 N N . LEU B 1 45 ? -4.871 -1.288 -7.713 1 94.99 45 LEU B N 1
ATOM 1625 C CA . LEU B 1 45 ? -4.57 -1.789 -6.377 1 94.99 45 LEU B CA 1
ATOM 1626 C C . LEU B 1 45 ? -3.867 -0.724 -5.542 1 94.99 45 LEU B C 1
ATOM 1628 O O . LEU B 1 45 ? -4.226 -0.499 -4.385 1 94.99 45 LEU B O 1
ATOM 1632 N N . TYR B 1 46 ? -2.91 -0.075 -6.169 1 95.36 46 TYR B N 1
ATOM 1633 C CA . TYR B 1 46 ? -2.159 0.959 -5.468 1 95.36 46 TYR B CA 1
ATOM 1634 C C . TYR B 1 46 ? -3.046 2.157 -5.149 1 95.36 46 TYR B C 1
ATOM 1636 O O . TYR B 1 46 ? -2.941 2.745 -4.07 1 95.36 46 TYR B O 1
ATOM 1644 N N . THR B 1 47 ? -3.874 2.535 -6.097 1 95.57 47 THR B N 1
ATOM 1645 C CA . THR B 1 47 ? -4.822 3.621 -5.875 1 95.57 47 THR B CA 1
ATOM 1646 C C . THR B 1 47 ? -5.721 3.318 -4.681 1 95.57 47 THR B C 1
ATOM 1648 O O . THR B 1 47 ? -5.962 4.188 -3.841 1 95.57 47 THR B O 1
ATOM 1651 N N . GLU B 1 48 ? -6.164 2.113 -4.607 1 95.03 48 GLU B N 1
ATOM 1652 C CA . GLU B 1 48 ? -7.009 1.71 -3.487 1 95.03 48 GLU B CA 1
ATOM 1653 C C . GLU B 1 48 ? -6.271 1.854 -2.159 1 95.03 48 GLU B C 1
ATOM 1655 O O . GLU B 1 48 ? -6.839 2.333 -1.176 1 95.03 48 GLU B O 1
ATOM 1660 N N . MET B 1 49 ? -5.039 1.468 -2.124 1 94.94 49 MET B N 1
ATOM 1661 C CA . MET B 1 49 ? -4.228 1.567 -0.914 1 94.94 49 MET B CA 1
ATOM 1662 C C . MET B 1 49 ? -4.056 3.022 -0.492 1 94.94 49 MET B C 1
ATOM 1664 O O . MET B 1 49 ? -4.215 3.354 0.684 1 94.94 49 MET B O 1
ATOM 1668 N N . ILE B 1 50 ? -3.758 3.842 -1.444 1 96.95 50 ILE B N 1
ATOM 1669 C CA . ILE B 1 50 ? -3.555 5.263 -1.181 1 96.95 50 ILE B CA 1
ATOM 1670 C C . ILE B 1 50 ? -4.859 5.888 -0.69 1 96.95 50 ILE B C 1
ATOM 1672 O O . ILE B 1 50 ? -4.857 6.681 0.255 1 96.95 50 ILE B O 1
ATOM 1676 N N . ARG B 1 51 ? -5.965 5.487 -1.285 1 96.52 51 ARG B N 1
ATOM 1677 C CA . ARG B 1 51 ? -7.27 5.998 -0.878 1 96.52 51 ARG B CA 1
ATOM 1678 C C . ARG B 1 51 ? -7.624 5.535 0.531 1 96.52 51 ARG B C 1
ATOM 1680 O O . ARG B 1 51 ? -8.265 6.267 1.288 1 96.52 51 ARG B O 1
ATOM 1687 N N . GLY B 1 52 ? -7.277 4.318 0.853 1 95.64 52 GLY B N 1
ATOM 1688 C CA . GLY B 1 52 ? -7.438 3.859 2.223 1 95.64 52 GLY B CA 1
ATOM 1689 C C . GLY B 1 52 ? -6.69 4.713 3.23 1 95.64 52 GLY B C 1
ATOM 1690 O O . GLY B 1 52 ? -7.247 5.096 4.261 1 95.64 52 GLY B O 1
ATOM 1691 N N . ALA B 1 53 ? -5.449 4.988 2.922 1 96.88 53 ALA B N 1
ATOM 1692 C CA . ALA B 1 53 ? -4.635 5.843 3.782 1 96.88 53 ALA B CA 1
ATOM 1693 C C . ALA B 1 53 ? -5.211 7.254 3.856 1 96.88 53 ALA B C 1
ATOM 1695 O O . ALA B 1 53 ? -5.203 7.88 4.919 1 96.88 53 ALA B O 1
ATOM 1696 N N . SER B 1 54 ? -5.704 7.73 2.72 1 98.17 54 SER B N 1
ATOM 1697 C CA . SER B 1 54 ? -6.345 9.039 2.653 1 98.17 54 SER B CA 1
ATOM 1698 C C . SER B 1 54 ? -7.56 9.106 3.572 1 98.17 54 SER B C 1
ATOM 1700 O O . SER B 1 54 ? -7.778 10.113 4.249 1 98.17 54 SER B O 1
ATOM 1702 N N . ARG B 1 55 ? -8.337 8.095 3.601 1 97.48 55 ARG B N 1
ATOM 1703 C CA . ARG B 1 55 ? -9.518 8.053 4.457 1 97.48 55 ARG B CA 1
ATOM 1704 C C . ARG B 1 55 ? -9.13 8.133 5.93 1 97.48 55 ARG B C 1
ATOM 1706 O O . ARG B 1 55 ? -9.769 8.844 6.708 1 97.48 55 ARG B O 1
ATOM 1713 N N . CYS B 1 56 ? -8.112 7.399 6.249 1 96.87 56 CYS B N 1
ATOM 1714 C CA . CYS B 1 56 ? -7.594 7.458 7.611 1 96.87 56 CYS B CA 1
ATOM 1715 C C . CYS B 1 56 ? -7.2 8.882 7.984 1 96.87 56 CYS B C 1
ATOM 1717 O O . CYS B 1 56 ? -7.622 9.397 9.02 1 96.87 56 CYS B O 1
ATOM 1719 N N . ALA B 1 57 ? -6.428 9.489 7.164 1 98.58 57 ALA B N 1
ATOM 1720 C CA . ALA B 1 57 ? -5.983 10.86 7.4 1 98.58 57 ALA B CA 1
ATOM 1721 C C . ALA B 1 57 ? -7.17 11.814 7.492 1 98.58 57 ALA B C 1
ATOM 1723 O O . ALA B 1 57 ? -7.172 12.735 8.312 1 98.58 57 ALA B O 1
ATOM 1724 N N . ALA B 1 58 ? -8.167 11.568 6.678 1 98.72 58 ALA B N 1
ATOM 1725 C CA . ALA B 1 58 ? -9.356 12.417 6.66 1 98.72 58 ALA B CA 1
ATOM 1726 C C . ALA B 1 58 ? -10.123 12.314 7.976 1 98.72 58 ALA B C 1
ATOM 1728 O O . ALA B 1 58 ? -10.623 13.317 8.49 1 98.72 58 ALA B O 1
ATOM 1729 N N . VAL B 1 59 ? -10.25 11.172 8.514 1 98.58 59 VAL B N 1
ATOM 1730 C CA . VAL B 1 59 ? -10.921 10.951 9.791 1 98.58 59 VAL B CA 1
ATOM 1731 C C . VAL B 1 59 ? -10.183 11.699 10.899 1 98.58 59 VAL B C 1
ATOM 1733 O O . VAL B 1 59 ? -10.806 12.371 11.725 1 98.58 59 VAL B O 1
ATOM 1736 N N . LEU B 1 60 ? -8.874 11.539 10.878 1 98.45 60 LEU B N 1
ATOM 1737 C CA . LEU B 1 60 ? -8.06 12.234 11.869 1 98.45 60 LEU B CA 1
ATOM 1738 C C . LEU B 1 60 ? -8.201 13.746 11.726 1 98.45 60 LEU B C 1
ATOM 1740 O O . LEU B 1 60 ? -8.324 14.459 12.724 1 98.45 60 LEU B O 1
ATOM 1744 N N . LEU B 1 61 ? -8.237 14.281 10.512 1 98.73 61 LEU B N 1
ATOM 1745 C CA . LEU B 1 61 ? -8.413 15.708 10.266 1 98.73 61 LEU B CA 1
ATOM 1746 C C . LEU B 1 61 ? -9.767 16.185 10.779 1 98.73 61 LEU B C 1
ATOM 1748 O O . LEU B 1 61 ? -9.87 17.27 11.357 1 98.73 61 LEU B O 1
ATOM 1752 N N . SER B 1 62 ? -10.772 15.371 10.591 1 98.7 62 SER B N 1
ATOM 1753 C CA . SER B 1 62 ? -12.1 15.694 11.104 1 98.7 62 SER B CA 1
ATOM 1754 C C . SER B 1 62 ? -12.087 15.831 12.622 1 98.7 62 SER B C 1
ATOM 1756 O O . SER B 1 62 ? -12.751 16.709 13.177 1 98.7 62 SER B O 1
ATOM 1758 N N . GLY B 1 63 ? -11.353 14.91 13.259 1 98.63 63 GLY B N 1
ATOM 1759 C CA . GLY B 1 63 ? -11.183 15.029 14.698 1 98.63 63 GLY B CA 1
ATOM 1760 C C . GLY B 1 63 ? -10.511 16.324 15.114 1 98.63 63 GLY B C 1
ATOM 1761 O O . GLY B 1 63 ? -10.93 16.964 16.081 1 98.63 63 GLY B O 1
ATOM 1762 N N . VAL B 1 64 ? -9.51 16.741 14.428 1 98.75 64 VAL B N 1
ATOM 1763 C CA . VAL B 1 64 ? -8.797 17.984 14.705 1 98.75 64 VAL B CA 1
ATOM 1764 C C . VAL B 1 64 ? -9.737 19.172 14.515 1 98.75 64 VAL B C 1
ATOM 1766 O O . VAL B 1 64 ? -9.75 20.098 15.33 1 98.75 64 VAL B O 1
ATOM 1769 N N . ARG B 1 65 ? -10.547 19.206 13.486 1 98.38 65 ARG B N 1
ATOM 1770 C CA . ARG B 1 65 ? -11.497 20.28 13.215 1 98.38 65 ARG B CA 1
ATOM 1771 C C . ARG B 1 65 ? -12.542 20.379 14.321 1 98.38 65 ARG B C 1
ATOM 1773 O O . ARG B 1 65 ? -12.961 21.478 14.69 1 98.38 65 ARG B O 1
ATOM 1780 N N . LYS B 1 66 ? -12.978 19.233 14.828 1 98.66 66 LYS B N 1
ATOM 1781 C CA . LYS B 1 66 ? -13.906 19.237 15.956 1 98.66 66 LYS B CA 1
ATOM 1782 C C . LYS B 1 66 ? -13.286 19.914 17.175 1 98.66 66 LYS B C 1
ATOM 1784 O O . LYS B 1 66 ? -13.945 20.704 17.854 1 98.66 66 LYS B O 1
ATOM 1789 N N . GLU B 1 67 ? -12.06 19.581 17.445 1 98.6 67 GLU B N 1
ATOM 1790 C CA . GLU B 1 67 ? -11.359 20.212 18.559 1 98.6 67 GLU B CA 1
ATOM 1791 C C . GLU B 1 67 ? -11.2 21.713 18.332 1 98.6 67 GLU B C 1
ATOM 1793 O O . GLU B 1 67 ? -11.288 22.501 19.275 1 98.6 67 GLU B O 1
ATOM 1798 N N . PHE B 1 68 ? -10.924 22.103 17.083 1 98.5 68 PHE B N 1
ATOM 1799 C CA . PHE B 1 68 ? -10.856 23.518 16.738 1 98.5 68 PHE B CA 1
ATOM 1800 C C . PHE B 1 68 ? -12.139 24.235 17.138 1 98.5 68 PHE B C 1
ATOM 1802 O O . PHE B 1 68 ? -12.094 25.311 17.74 1 98.5 68 PHE B O 1
ATOM 1809 N N . LYS B 1 69 ? -13.231 23.64 16.843 1 98.19 69 LYS B N 1
ATOM 1810 C CA . LYS B 1 69 ? -14.525 24.235 17.168 1 98.19 69 LYS B CA 1
ATOM 1811 C C . LYS B 1 69 ? -14.702 24.374 18.677 1 98.19 69 LYS B C 1
ATOM 1813 O O . LYS B 1 69 ? -15.101 25.433 19.166 1 98.19 69 LYS B O 1
ATOM 1818 N N . LYS B 1 70 ? -14.357 23.345 19.388 1 97.92 70 LYS B N 1
ATOM 1819 C CA . LYS B 1 70 ? -14.489 23.339 20.842 1 97.92 70 LYS B CA 1
ATOM 1820 C C . LYS B 1 70 ? -13.619 24.42 21.477 1 97.92 70 LYS B C 1
ATOM 1822 O O . LYS B 1 70 ? -14.001 25.019 22.485 1 97.92 70 LYS B O 1
ATOM 1827 N N . ARG B 1 71 ? -12.476 24.677 20.871 1 96.86 71 ARG B N 1
ATOM 1828 C CA . ARG B 1 71 ? -11.48 25.546 21.489 1 96.86 71 ARG B CA 1
ATOM 1829 C C . ARG B 1 71 ? -11.449 26.912 20.812 1 96.86 71 ARG B C 1
ATOM 1831 O O . ARG B 1 71 ? -10.582 27.738 21.106 1 96.86 71 ARG B O 1
ATOM 1838 N N . HIS B 1 72 ? -12.405 27.125 19.832 1 97.17 72 HIS B N 1
ATOM 1839 C CA . HIS B 1 72 ? -12.526 28.384 19.107 1 97.17 72 HIS B CA 1
ATOM 1840 C C . HIS B 1 72 ? -11.217 28.749 18.415 1 97.17 72 HIS B C 1
ATOM 1842 O O . HIS B 1 72 ? -10.72 29.868 18.566 1 97.17 72 HIS B O 1
ATOM 1848 N N . ILE B 1 73 ? -10.648 27.767 17.668 1 98.3 73 ILE B N 1
ATOM 1849 C CA . ILE B 1 73 ? -9.459 27.959 16.845 1 98.3 73 ILE B CA 1
ATOM 1850 C C . ILE B 1 73 ? -9.862 28.091 15.378 1 98.3 73 ILE B C 1
ATOM 1852 O O . ILE B 1 73 ? -10.684 27.316 14.882 1 98.3 73 ILE B O 1
ATOM 1856 N N . ARG B 1 74 ? -9.318 29.1 14.693 1 97.88 74 ARG B N 1
ATOM 1857 C CA . ARG B 1 74 ? -9.542 29.312 13.266 1 97.88 74 ARG B CA 1
ATOM 1858 C C . ARG B 1 74 ? -8.225 29.545 12.534 1 97.88 74 ARG B C 1
ATOM 1860 O O . ARG B 1 74 ? -7.399 30.349 12.971 1 97.88 74 ARG B O 1
ATOM 1867 N N . ILE B 1 75 ? -8.077 28.746 11.437 1 98.42 75 ILE B N 1
ATOM 1868 C CA . ILE B 1 75 ? -6.918 28.965 10.578 1 98.42 75 ILE B CA 1
ATOM 1869 C C . ILE B 1 75 ? -7.225 30.069 9.57 1 98.42 75 ILE B C 1
ATOM 1871 O O . ILE B 1 75 ? -8.203 29.983 8.823 1 98.42 75 ILE B O 1
ATOM 1875 N N . CYS B 1 76 ? -6.4 31.039 9.533 1 96.76 76 CYS B N 1
ATOM 1876 C CA . CYS B 1 76 ? -6.643 32.163 8.635 1 96.76 76 CYS B CA 1
ATOM 1877 C C . CYS B 1 76 ? -5.933 31.96 7.302 1 96.76 76 CYS B C 1
ATOM 1879 O O . CYS B 1 76 ? -6.509 32.213 6.242 1 96.76 76 CYS B O 1
ATOM 1881 N N . GLU B 1 77 ? -4.668 31.591 7.399 1 96.15 77 GLU B N 1
ATOM 1882 C CA . GLU B 1 77 ? -3.88 31.404 6.184 1 96.15 77 GLU B CA 1
ATOM 1883 C C . GLU B 1 77 ? -2.796 30.35 6.385 1 96.15 77 GLU B C 1
ATOM 1885 O O . GLU B 1 77 ? -2.217 30.246 7.469 1 96.15 77 GLU B O 1
ATOM 1890 N N . VAL B 1 78 ? -2.624 29.572 5.364 1 97.04 78 VAL B N 1
ATOM 1891 C CA . VAL B 1 78 ? -1.501 28.643 5.303 1 97.04 78 VAL B CA 1
ATOM 1892 C C . VAL B 1 78 ? -0.648 28.943 4.073 1 97.04 78 VAL B C 1
ATOM 1894 O O . VAL B 1 78 ? -1.165 29.028 2.957 1 97.04 78 VAL B O 1
ATOM 1897 N N . ARG B 1 79 ? 0.632 29.18 4.293 1 95.53 79 ARG B N 1
ATOM 1898 C CA . ARG B 1 79 ? 1.557 29.453 3.197 1 95.53 79 ARG B CA 1
ATOM 1899 C C . ARG B 1 79 ? 2.696 28.44 3.176 1 95.53 79 ARG B C 1
ATOM 1901 O O . ARG B 1 79 ? 3.404 28.274 4.171 1 95.53 79 ARG B O 1
ATOM 1908 N N . HIS B 1 80 ? 2.824 27.815 2.066 1 92.61 80 HIS B N 1
ATOM 1909 C CA . HIS B 1 80 ? 3.971 26.943 1.839 1 92.61 80 HIS B CA 1
ATOM 1910 C C . HIS B 1 80 ? 5.099 27.688 1.132 1 92.61 80 HIS B C 1
ATOM 1912 O O . HIS B 1 80 ? 4.89 28.269 0.065 1 92.61 80 HIS B O 1
ATOM 1918 N N . THR B 1 81 ? 6.19 27.743 1.82 1 89.24 81 THR B N 1
ATOM 1919 C CA . THR B 1 81 ? 7.35 28.425 1.257 1 89.24 81 THR B CA 1
ATOM 1920 C C . THR B 1 81 ? 8.515 27.455 1.082 1 89.24 81 THR B C 1
ATOM 1922 O O . THR B 1 81 ? 8.413 26.282 1.444 1 89.24 81 THR B O 1
ATOM 1925 N N . GLU B 1 82 ? 9.683 28.016 0.613 1 89.01 82 GLU B N 1
ATOM 1926 C CA . GLU B 1 82 ? 10.892 27.208 0.495 1 89.01 82 GLU B CA 1
ATOM 1927 C C . GLU B 1 82 ? 11.459 26.859 1.868 1 89.01 82 GLU B C 1
ATOM 1929 O O . GLU B 1 82 ? 12.159 25.855 2.02 1 89.01 82 GLU B O 1
ATOM 1934 N N . ARG B 1 83 ? 11.161 27.688 2.792 1 92.79 83 ARG B N 1
ATOM 1935 C CA . ARG B 1 83 ? 11.757 27.54 4.116 1 92.79 83 ARG B CA 1
ATOM 1936 C C . ARG B 1 83 ? 10.867 26.7 5.026 1 92.79 83 ARG B C 1
ATOM 1938 O O . ARG B 1 83 ? 11.276 26.32 6.124 1 92.79 83 ARG B O 1
ATOM 1945 N N . GLY B 1 84 ? 9.686 26.452 4.571 1 95.78 84 GLY B N 1
ATOM 1946 C CA . GLY B 1 84 ? 8.764 25.697 5.405 1 95.78 84 GLY B CA 1
ATOM 1947 C C . GLY B 1 84 ? 7.322 26.146 5.258 1 95.78 84 GLY B C 1
ATOM 1948 O O . GLY B 1 84 ? 6.893 26.525 4.166 1 95.78 84 GLY B O 1
ATOM 1949 N N . VAL B 1 85 ? 6.562 25.889 6.317 1 97.94 85 VAL B N 1
ATOM 1950 C CA . VAL B 1 85 ? 5.143 26.23 6.297 1 97.94 85 VAL B CA 1
ATOM 1951 C C . VAL B 1 85 ? 4.853 27.294 7.353 1 97.94 85 VAL B C 1
ATOM 1953 O O . VAL B 1 85 ? 5.338 27.205 8.484 1 97.94 85 VAL B O 1
ATOM 1956 N N . ASP B 1 86 ? 4.085 28.275 6.936 1 97.05 86 ASP B N 1
ATOM 1957 C CA . ASP B 1 86 ? 3.634 29.344 7.821 1 97.05 86 ASP B CA 1
ATOM 1958 C C . ASP B 1 86 ? 2.11 29.369 7.921 1 97.05 86 ASP B C 1
ATOM 1960 O O . ASP B 1 86 ? 1.414 29.142 6.929 1 97.05 86 ASP B O 1
ATOM 1964 N N . THR B 1 87 ? 1.689 29.648 9.158 1 97.78 87 THR B N 1
ATOM 1965 C CA . THR B 1 87 ? 0.246 29.839 9.251 1 97.78 87 THR B CA 1
ATOM 1966 C C . THR B 1 87 ? -0.09 30.946 10.247 1 97.78 87 THR B C 1
ATOM 1968 O O . THR B 1 87 ? 0.611 31.123 11.245 1 97.78 87 THR B O 1
ATOM 1971 N N . ASP B 1 88 ? -1.132 31.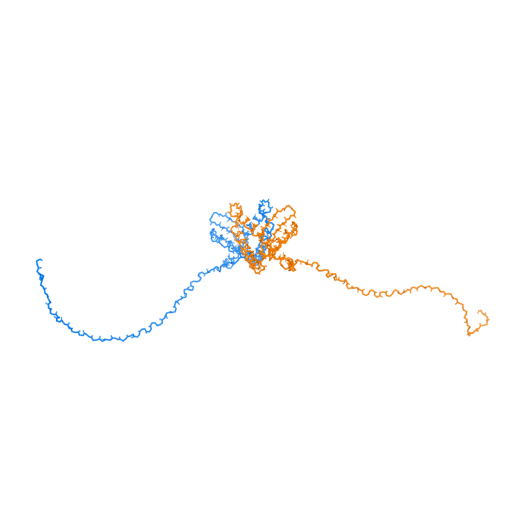76 9.943 1 97.69 88 ASP B N 1
ATOM 1972 C CA . ASP B 1 88 ? -1.811 32.647 10.882 1 97.69 88 ASP B CA 1
ATOM 1973 C C . ASP B 1 88 ? -3.103 32.017 11.398 1 97.69 88 ASP B C 1
ATOM 1975 O O . ASP B 1 88 ? -3.832 31.375 10.64 1 97.69 88 ASP B O 1
ATOM 1979 N N . TYR B 1 89 ? -3.283 32.227 12.674 1 97.81 89 TYR B N 1
ATOM 1980 C CA . TYR B 1 89 ? -4.477 31.625 13.256 1 97.81 89 TYR B CA 1
ATOM 1981 C C . TYR B 1 89 ? -5.091 32.539 14.309 1 97.81 89 TYR B C 1
ATOM 1983 O O . TYR B 1 89 ? -4.456 33.498 14.754 1 97.81 89 TYR B O 1
ATOM 1991 N N . LEU B 1 90 ? -6.405 32.3 14.595 1 97.7 90 LEU B N 1
ATOM 1992 C CA . LEU B 1 90 ? -7.113 32.92 15.71 1 97.7 90 LEU B CA 1
ATOM 1993 C C . LEU B 1 90 ? -7.505 31.877 16.751 1 97.7 90 LEU B C 1
ATOM 1995 O O . LEU B 1 90 ? -8.049 30.825 16.408 1 97.7 90 LEU B O 1
ATOM 1999 N N . CYS B 1 91 ? -7.144 32.143 17.915 1 96.19 91 CYS B N 1
ATOM 2000 C CA . CYS B 1 91 ? -7.562 31.319 19.044 1 96.19 91 CYS B CA 1
ATOM 2001 C C . CYS B 1 91 ? -8.29 32.155 20.089 1 96.19 91 CYS B C 1
ATOM 2003 O O . CYS B 1 91 ? -7.689 33.023 20.725 1 96.19 91 CYS B O 1
ATOM 2005 N N . ARG B 1 92 ? -9.529 31.869 20.267 1 94.64 92 ARG B N 1
ATOM 2006 C CA . ARG B 1 92 ? -10.358 32.658 21.171 1 94.64 92 ARG B CA 1
ATOM 2007 C C . ARG B 1 92 ? -10.255 34.145 20.852 1 94.64 92 ARG B C 1
ATOM 2009 O O . ARG B 1 92 ? -10.176 34.977 21.759 1 94.64 92 ARG B O 1
ATOM 2016 N N . GLY B 1 93 ? -10.104 34.401 19.486 1 92.56 93 GLY B N 1
ATOM 2017 C CA . GLY B 1 93 ? -10.115 35.777 19.015 1 92.56 93 GLY B CA 1
ATOM 2018 C C . GLY B 1 93 ? -8.74 36.418 19.016 1 92.56 93 GLY B C 1
ATOM 2019 O O . GLY B 1 93 ? -8.583 37.563 18.587 1 92.56 93 GLY B O 1
ATOM 2020 N N . LEU B 1 94 ? -7.778 35.713 19.594 1 95 94 LEU B N 1
ATOM 2021 C CA . LEU B 1 94 ? -6.418 36.239 19.637 1 95 94 LEU B CA 1
ATOM 2022 C C . LEU B 1 94 ? -5.601 35.733 18.453 1 95 94 LEU B C 1
ATOM 2024 O O . LEU B 1 94 ? -5.559 34.529 18.193 1 95 94 LEU B O 1
ATOM 2028 N N . HIS B 1 95 ? -4.951 36.672 17.769 1 95.71 95 HIS B N 1
ATOM 2029 C CA . HIS B 1 95 ? -4.159 36.33 16.593 1 95.71 95 HIS B CA 1
ATOM 2030 C C . HIS B 1 95 ? -2.827 35.703 16.99 1 95.71 95 HIS B C 1
ATOM 2032 O O . HIS B 1 95 ? -2.169 36.172 17.922 1 95.71 95 HIS B O 1
ATOM 2038 N N . GLY B 1 96 ? -2.429 34.591 16.328 1 96.42 96 GLY B N 1
ATOM 2039 C CA . GLY B 1 96 ? -1.133 33.951 16.49 1 96.42 96 GLY B CA 1
ATOM 2040 C C . GLY B 1 96 ? -0.544 33.457 15.182 1 96.42 96 GLY B C 1
ATOM 2041 O O . GLY B 1 96 ? -1.225 33.444 14.154 1 96.42 96 GLY B O 1
ATOM 2042 N N . THR B 1 97 ? 0.802 33.25 15.228 1 96.39 97 THR B N 1
ATOM 2043 C CA . THR B 1 97 ? 1.496 32.709 14.065 1 96.39 97 THR B CA 1
ATOM 2044 C C . THR B 1 97 ? 2.277 31.452 14.436 1 96.39 97 THR B C 1
ATOM 2046 O O . THR B 1 97 ? 2.729 31.309 15.575 1 96.39 97 THR B O 1
ATOM 2049 N N . LEU B 1 98 ? 2.326 30.55 13.539 1 97.25 98 LEU B N 1
ATOM 2050 C CA . LEU B 1 98 ? 3.135 29.346 13.689 1 97.25 98 LEU B CA 1
ATOM 2051 C C . LEU B 1 98 ? 3.974 29.095 12.441 1 97.25 98 LEU B C 1
ATOM 2053 O O . LEU B 1 98 ? 3.471 29.195 11.319 1 97.25 98 LEU B O 1
ATOM 2057 N N . HIS B 1 99 ? 5.275 28.884 12.675 1 97.63 99 HIS B N 1
ATOM 2058 C CA . HIS B 1 99 ? 6.207 28.512 11.616 1 97.63 99 HIS B CA 1
ATOM 2059 C C . HIS B 1 99 ? 6.812 27.137 11.872 1 97.63 99 HIS B C 1
ATOM 2061 O O . HIS B 1 99 ? 7.248 26.843 12.988 1 97.63 99 HIS B O 1
ATOM 2067 N N . ILE B 1 100 ? 6.809 26.305 10.847 1 98.18 100 ILE B N 1
ATOM 2068 C CA . ILE B 1 100 ? 7.49 25.016 10.905 1 98.18 100 ILE B CA 1
ATOM 2069 C C . ILE B 1 100 ? 8.501 24.915 9.765 1 98.18 100 ILE B C 1
ATOM 2071 O O . ILE B 1 100 ? 8.148 25.085 8.596 1 98.18 100 ILE B O 1
ATOM 2075 N N . ASP B 1 101 ? 9.747 24.618 10.114 1 98.06 101 ASP B N 1
ATOM 2076 C CA . ASP B 1 101 ? 10.793 24.472 9.107 1 98.06 101 ASP B CA 1
ATOM 2077 C C . ASP B 1 101 ? 10.498 23.3 8.173 1 98.06 101 ASP B C 1
ATOM 2079 O O . ASP B 1 101 ? 9.8 22.357 8.554 1 98.06 101 ASP B O 1
ATOM 2083 N N . ASP B 1 102 ? 11.038 23.417 6.931 1 97.4 102 ASP B N 1
ATOM 2084 C CA . ASP B 1 102 ? 10.752 22.439 5.887 1 97.4 102 ASP B CA 1
ATOM 2085 C C . ASP B 1 102 ? 11.148 21.032 6.329 1 97.4 102 ASP B C 1
ATOM 2087 O O . ASP B 1 102 ? 10.358 20.093 6.21 1 97.4 102 ASP B O 1
ATOM 2091 N N . GLU B 1 103 ? 12.371 20.835 6.857 1 96.64 103 GLU B N 1
ATOM 2092 C CA . GLU B 1 103 ? 12.899 19.506 7.153 1 96.64 103 GLU B CA 1
ATOM 2093 C C . GLU B 1 103 ? 12.068 18.809 8.226 1 96.64 103 GLU B C 1
ATOM 2095 O O . GLU B 1 103 ? 11.578 17.698 8.015 1 96.64 103 GLU B O 1
ATOM 2100 N N . PRO B 1 104 ? 11.844 19.47 9.384 1 97.57 104 PRO B N 1
ATOM 2101 C CA . PRO B 1 104 ? 10.992 18.803 10.371 1 97.57 104 PRO B CA 1
ATOM 2102 C C . PRO B 1 104 ? 9.571 18.569 9.862 1 97.57 104 PRO B C 1
ATOM 2104 O O . PRO B 1 104 ? 8.946 17.563 10.207 1 97.57 104 PRO B O 1
ATOM 2107 N N . PHE B 1 105 ? 9.054 19.502 9.088 1 97.65 105 PHE B N 1
ATOM 2108 C CA . PHE B 1 105 ? 7.722 19.344 8.517 1 97.65 105 PHE B CA 1
ATOM 2109 C C . PHE B 1 105 ? 7.654 18.101 7.637 1 97.65 105 PHE B C 1
ATOM 2111 O O . PHE B 1 105 ? 6.747 17.279 7.784 1 97.65 105 PHE B O 1
ATOM 2118 N N . ARG B 1 106 ? 8.633 17.884 6.74 1 96.19 106 ARG B N 1
ATOM 2119 C CA . ARG B 1 106 ? 8.684 16.751 5.823 1 96.19 106 ARG B CA 1
ATOM 2120 C C . ARG B 1 106 ? 8.909 15.445 6.577 1 96.19 106 ARG B C 1
ATOM 2122 O O . ARG B 1 106 ? 8.288 14.427 6.266 1 96.19 106 ARG B O 1
ATOM 2129 N N . ARG B 1 107 ? 9.745 15.515 7.495 1 96.76 107 ARG B N 1
ATOM 2130 C CA . ARG B 1 107 ? 10.037 14.316 8.274 1 96.76 107 ARG B CA 1
ATOM 2131 C C . ARG B 1 107 ? 8.792 13.818 8.999 1 96.76 107 ARG B C 1
ATOM 2133 O O . ARG B 1 107 ? 8.462 12.632 8.934 1 96.76 107 ARG B O 1
ATOM 2140 N N . GLU B 1 108 ? 8.074 14.675 9.675 1 97.69 108 GLU B N 1
ATOM 2141 C CA . GLU B 1 108 ? 6.877 14.281 10.411 1 97.69 108 GLU B CA 1
ATOM 2142 C C . GLU B 1 108 ? 5.761 13.854 9.462 1 97.69 108 GLU B C 1
ATOM 2144 O O . GLU B 1 108 ? 5.019 12.913 9.751 1 97.69 108 GLU B O 1
ATOM 2149 N N . SER B 1 109 ? 5.638 14.585 8.385 1 97.76 109 SER B N 1
ATOM 2150 C CA . SER B 1 109 ? 4.669 14.182 7.371 1 97.76 109 SER B CA 1
ATOM 2151 C C . SER B 1 109 ? 4.932 12.759 6.889 1 97.76 109 SER B C 1
ATOM 2153 O O . SER B 1 109 ? 4.006 11.953 6.781 1 97.76 109 SER B O 1
ATOM 2155 N N . ASP B 1 110 ? 6.212 12.504 6.608 1 96.78 110 ASP B N 1
ATOM 2156 C CA . ASP B 1 110 ? 6.606 11.179 6.139 1 96.78 110 ASP B CA 1
ATOM 2157 C C . ASP B 1 110 ? 6.263 10.107 7.171 1 96.78 110 ASP B C 1
ATOM 2159 O O . ASP B 1 110 ? 5.734 9.049 6.822 1 96.78 110 ASP B O 1
ATOM 2163 N N . LEU B 1 111 ? 6.562 10.361 8.445 1 97.15 111 LEU B N 1
ATOM 2164 C CA . LEU B 1 111 ? 6.283 9.413 9.519 1 97.15 111 LEU B CA 1
ATOM 2165 C C . LEU B 1 111 ? 4.787 9.138 9.626 1 97.15 111 LEU B C 1
ATOM 2167 O O . LEU B 1 111 ? 4.374 7.99 9.804 1 97.15 111 LEU B O 1
ATOM 2171 N N . ARG B 1 112 ? 3.98 10.094 9.475 1 97.34 112 ARG B N 1
ATOM 2172 C CA . ARG B 1 112 ? 2.533 9.924 9.556 1 97.34 112 ARG B CA 1
ATOM 2173 C C . ARG B 1 112 ? 2.005 9.145 8.356 1 97.34 112 ARG B C 1
ATOM 2175 O O . ARG B 1 112 ? 1.175 8.246 8.509 1 97.34 112 ARG B O 1
ATOM 2182 N N . MET B 1 113 ? 2.48 9.517 7.206 1 97.69 113 MET B N 1
ATOM 2183 C CA . MET B 1 113 ? 2.045 8.792 6.016 1 97.69 113 MET B CA 1
ATOM 2184 C C . MET B 1 113 ? 2.369 7.307 6.135 1 97.69 113 MET B C 1
ATOM 2186 O O . MET B 1 113 ? 1.547 6.457 5.788 1 97.69 113 MET B O 1
ATOM 2190 N N . ARG B 1 114 ? 3.564 7.02 6.613 1 95.53 114 ARG B N 1
ATOM 2191 C CA . ARG B 1 114 ? 3.954 5.632 6.836 1 95.53 114 ARG B CA 1
ATOM 2192 C C . ARG B 1 114 ? 2.987 4.937 7.788 1 95.53 114 ARG B C 1
ATOM 2194 O O . ARG B 1 114 ? 2.56 3.809 7.533 1 95.53 114 ARG B O 1
ATOM 2201 N N . ALA B 1 115 ? 2.649 5.617 8.839 1 95.72 115 ALA B N 1
ATOM 2202 C CA . ALA B 1 115 ? 1.723 5.061 9.822 1 95.72 115 ALA B CA 1
ATOM 2203 C C . ALA B 1 115 ? 0.351 4.809 9.202 1 95.72 115 ALA B C 1
ATOM 2205 O O . ALA B 1 115 ? -0.263 3.766 9.442 1 95.72 115 ALA B O 1
ATOM 2206 N N . TYR B 1 116 ? -0.101 5.744 8.405 1 95.98 116 TYR B N 1
ATOM 2207 C CA . TYR B 1 116 ? -1.428 5.621 7.813 1 95.98 116 TYR B CA 1
ATOM 2208 C C . TYR B 1 116 ? -1.474 4.473 6.811 1 95.98 116 TYR B C 1
ATOM 2210 O O . TYR B 1 116 ? -2.538 3.905 6.557 1 95.98 116 TYR B O 1
ATOM 2218 N N . MET B 1 117 ? -0.343 4.153 6.281 1 93.23 117 MET B N 1
ATOM 2219 C CA . MET B 1 117 ? -0.261 3.072 5.303 1 93.23 117 MET B CA 1
ATOM 2220 C C . MET B 1 117 ? 0.02 1.739 5.987 1 93.23 117 MET B C 1
ATOM 2222 O O . MET B 1 117 ? 0.18 0.715 5.32 1 93.23 117 MET B O 1
ATOM 2226 N N . GLY B 1 118 ? 0.12 1.721 7.274 1 89.15 118 GLY B N 1
ATOM 2227 C CA . GLY B 1 118 ? 0.32 0.501 8.039 1 89.15 118 GLY B CA 1
ATOM 2228 C C . GLY B 1 118 ? 1.764 0.035 8.051 1 89.15 118 GLY B C 1
ATOM 2229 O O . GLY B 1 118 ? 2.037 -1.15 8.256 1 89.15 118 GLY B O 1
ATOM 2230 N N . LEU B 1 119 ? 2.679 0.904 7.739 1 89.98 119 LEU B N 1
ATOM 2231 C CA . LEU B 1 119 ? 4.094 0.548 7.763 1 89.98 119 LEU B CA 1
ATOM 2232 C C . LEU B 1 119 ? 4.698 0.814 9.137 1 89.98 119 LEU B C 1
ATOM 2234 O O . LEU B 1 119 ? 4.246 1.708 9.857 1 89.98 119 LEU B O 1
ATOM 2238 N N . GLU B 1 120 ? 5.503 -0.172 9.578 1 74.39 120 GLU B N 1
ATOM 2239 C CA . GLU B 1 120 ? 6.162 0.016 10.867 1 74.39 120 GLU B CA 1
ATOM 2240 C C . GLU B 1 120 ? 6.952 1.321 10.897 1 74.39 120 GLU B C 1
ATOM 2242 O O . GLU B 1 120 ? 7.624 1.669 9.924 1 74.39 120 GLU B O 1
ATOM 2247 N N . VAL B 1 121 ? 6.611 2.124 11.837 1 65.35 121 VAL B N 1
ATOM 2248 C CA . VAL B 1 121 ? 7.334 3.375 12.038 1 65.35 121 VAL B CA 1
ATOM 2249 C C . VAL B 1 121 ? 8.293 3.234 13.218 1 65.35 121 VAL B C 1
ATOM 2251 O O . VAL B 1 121 ? 7.922 2.701 14.267 1 65.35 121 VAL B O 1
ATOM 2254 N N . ALA B 1 122 ? 9.637 2.935 12.957 1 53.92 122 ALA B N 1
ATOM 2255 C CA . ALA B 1 122 ? 10.567 2.892 14.082 1 53.92 122 ALA B CA 1
ATOM 2256 C C . ALA B 1 122 ? 10.233 3.969 15.111 1 53.92 122 ALA B C 1
ATOM 2258 O O . ALA B 1 122 ? 9.742 5.044 14.756 1 53.92 122 ALA B O 1
ATOM 2259 N N . PRO B 1 123 ? 10.076 3.588 16.414 1 46.44 123 PRO B N 1
ATOM 2260 C CA . PRO B 1 123 ? 9.787 4.599 17.434 1 46.44 123 PRO B CA 1
ATOM 2261 C C . PRO B 1 123 ? 10.628 5.863 17.267 1 46.44 123 PRO B C 1
ATOM 2263 O O . PRO B 1 123 ? 11.764 5.794 16.79 1 46.44 123 PRO B O 1
ATOM 2266 N N . ILE B 1 124 ? 10.021 6.888 16.857 1 44.83 124 ILE B N 1
ATOM 2267 C CA . ILE B 1 124 ? 10.767 8.128 17.041 1 44.83 124 ILE B CA 1
ATOM 2268 C C . ILE B 1 124 ? 11.58 8.055 18.331 1 44.83 124 ILE B C 1
ATOM 2270 O O . ILE B 1 124 ? 11.015 7.973 19.425 1 44.83 124 ILE B O 1
ATOM 2274 N N . VAL B 1 125 ? 12.631 7.328 18.353 1 40.56 125 VAL B N 1
ATOM 2275 C CA . VAL B 1 125 ? 13.486 7.383 19.534 1 40.56 125 VAL B CA 1
ATOM 2276 C C . VAL B 1 125 ? 13.571 8.82 20.044 1 40.56 125 VAL B C 1
ATOM 2278 O O . VAL B 1 125 ? 14.071 9.705 19.345 1 40.56 125 VAL B O 1
ATOM 2281 N N . THR B 1 126 ? 12.524 9.399 20.596 1 36.29 126 THR B N 1
ATOM 2282 C CA . THR B 1 126 ? 12.862 10.539 21.442 1 36.29 126 THR B CA 1
ATOM 2283 C C . THR B 1 126 ? 14.175 10.294 22.18 1 36.29 126 THR B C 1
ATOM 2285 O O . THR B 1 126 ? 14.365 9.238 22.786 1 36.29 126 THR B O 1
ATOM 2288 N N . ASP B 1 127 ? 15.251 10.747 21.638 1 34.91 127 ASP B N 1
ATOM 2289 C CA . ASP B 1 127 ? 16.506 10.809 22.379 1 34.91 127 ASP B CA 1
ATOM 2290 C C . ASP B 1 127 ? 16.259 11.122 23.853 1 34.91 127 ASP B C 1
ATOM 2292 O O . ASP B 1 127 ? 16.081 12.284 24.225 1 34.91 127 ASP B O 1
ATOM 2296 N N . SER B 1 128 ? 15.127 10.745 24.429 1 33.6 128 SER B N 1
ATOM 2297 C CA . SER B 1 128 ? 15.357 10.892 25.863 1 33.6 128 SER B CA 1
ATOM 2298 C C . SER B 1 128 ? 16.764 10.446 26.246 1 33.6 128 SER B C 1
ATOM 2300 O O . SER B 1 128 ? 17.282 9.471 25.697 1 33.6 128 SER B O 1
ATOM 2302 N N . GLY B 1 129 ? 17.653 11.424 26.623 1 32.92 129 GLY B N 1
ATOM 2303 C CA . GLY B 1 129 ? 18.955 11.404 27.269 1 32.92 129 GLY B CA 1
ATOM 2304 C C . GLY B 1 129 ? 19.147 10.212 28.187 1 32.92 129 GLY B C 1
ATOM 2305 O O . GLY B 1 129 ? 19.976 10.252 29.099 1 32.92 129 GLY B O 1
ATOM 2306 N N . ARG B 1 130 ? 18.184 9.28 28.137 1 31.01 130 ARG B N 1
ATOM 2307 C CA . ARG B 1 130 ? 18.627 8.338 29.159 1 31.01 130 ARG B CA 1
ATOM 2308 C C . ARG B 1 130 ? 20.037 7.835 28.866 1 31.01 130 ARG B C 1
ATOM 2310 O O . ARG B 1 130 ? 20.244 7.061 27.929 1 31.01 130 ARG B O 1
ATOM 2317 N N . GLN B 1 131 ? 21.027 8.741 28.832 1 28.91 131 GLN B N 1
ATOM 2318 C CA . GLN B 1 131 ? 22.424 8.404 29.086 1 28.91 131 GLN B CA 1
ATOM 2319 C C . GLN B 1 131 ? 22.539 7.195 30.009 1 28.91 131 GLN B C 1
ATOM 2321 O O . GLN B 1 131 ? 22.217 7.28 31.196 1 28.91 131 GLN B O 1
ATOM 2326 N N . SER B 1 132 ? 21.988 6.132 29.581 1 30.83 132 SER B N 1
ATOM 2327 C CA . SER B 1 132 ? 22.326 4.971 30.398 1 30.83 132 SER B CA 1
ATOM 2328 C C . SER B 1 132 ? 23.793 4.997 30.813 1 30.83 132 SER B C 1
ATOM 2330 O O . SER B 1 132 ? 24.684 5.038 29.962 1 30.83 132 SER B O 1
ATOM 2332 N N . ALA B 1 133 ? 24.025 5.686 31.917 1 32.5 133 ALA B N 1
ATOM 2333 C CA . ALA B 1 133 ? 25.316 5.727 32.598 1 32.5 133 ALA B CA 1
ATOM 2334 C C . ALA B 1 133 ? 25.973 4.35 32.612 1 32.5 133 ALA B C 1
ATOM 2336 O O . ALA B 1 133 ? 25.32 3.347 32.907 1 32.5 133 ALA B O 1
ATOM 2337 N N . PRO B 1 134 ? 26.901 4.072 31.731 1 28.38 134 PRO B N 1
ATOM 2338 C CA . PRO B 1 134 ? 27.585 2.778 31.668 1 28.38 134 PRO B CA 1
ATOM 2339 C C . PRO B 1 134 ? 27.903 2.21 33.049 1 28.38 134 PRO B C 1
ATOM 2341 O O . PRO B 1 134 ? 28.087 2.968 34.005 1 28.38 134 PRO B O 1
ATOM 2344 N N . PRO B 1 135 ? 27.355 1.143 33.452 1 27.35 135 PRO B N 1
ATOM 2345 C CA . PRO B 1 135 ? 27.663 0.639 34.793 1 27.35 135 PRO B CA 1
ATOM 2346 C C . PRO B 1 135 ? 29.145 0.755 35.141 1 27.35 135 PRO B C 1
ATOM 2348 O O . PRO B 1 135 ? 30.004 0.524 34.287 1 27.35 135 PRO B O 1
ATOM 2351 N N . VAL B 1 136 ? 29.461 1.852 35.827 1 25 136 VAL B N 1
ATOM 2352 C CA . VAL B 1 136 ? 30.8 2.105 36.349 1 25 136 VAL B CA 1
ATOM 2353 C C . VAL B 1 136 ? 31.4 0.807 36.883 1 25 136 VAL B C 1
ATOM 2355 O O . VAL B 1 136 ? 30.831 0.174 37.776 1 25 136 VAL B O 1
ATOM 2358 N N . ARG B 1 137 ? 31.909 -0.019 35.989 1 27.67 137 ARG B N 1
ATOM 2359 C CA . ARG B 1 137 ? 32.623 -1.217 36.42 1 27.67 137 ARG B CA 1
ATOM 2360 C C . ARG B 1 137 ? 33.533 -0.916 37.606 1 27.67 137 ARG B C 1
ATOM 2362 O O . ARG B 1 137 ? 34.356 0 37.547 1 27.67 137 ARG B O 1
ATOM 2369 N N . PRO B 1 138 ? 33.132 -1.148 38.973 1 23.71 138 PRO B N 1
ATOM 2370 C CA . PRO B 1 138 ? 33.976 -0.838 40.129 1 23.71 138 PRO B CA 1
ATOM 2371 C C . PRO B 1 138 ? 35.43 -1.259 39.928 1 23.71 138 PRO B C 1
ATOM 2373 O O . PRO B 1 138 ? 35.707 -2.435 39.679 1 23.71 138 PRO B O 1
ATOM 2376 N N . TYR B 1 139 ? 36.156 -0.557 39.129 1 22.75 139 TYR B N 1
ATOM 2377 C CA . TYR B 1 139 ? 37.566 -0.874 38.929 1 22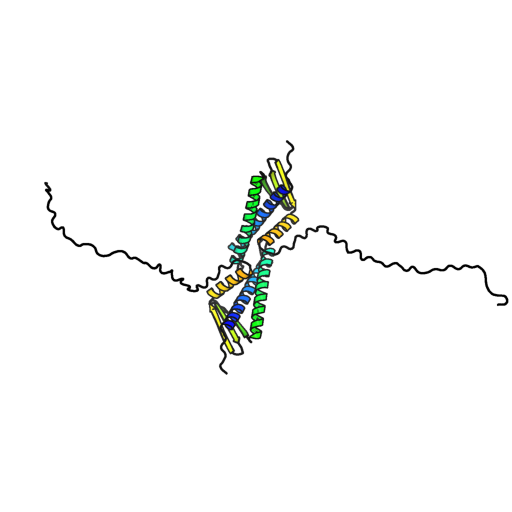.75 139 TYR B CA 1
ATOM 2378 C C . TYR B 1 139 ? 38.29 -1.003 40.264 1 22.75 139 TYR B C 1
ATOM 2380 O O . TYR B 1 139 ? 38.471 -0.013 40.977 1 22.75 139 TYR B O 1
ATOM 2388 N N . SER B 1 140 ? 38.004 -2.024 41.051 1 25.39 140 SER B N 1
ATOM 2389 C CA . SER B 1 140 ? 38.677 -2.33 42.309 1 25.39 140 SER B CA 1
ATOM 2390 C C . SER B 1 140 ? 40.192 -2.267 42.154 1 25.39 140 SER B C 1
ATOM 2392 O O . SER B 1 140 ? 40.931 -2.673 43.054 1 25.39 140 SER B O 1
ATOM 2394 N N . GLY B 1 141 ? 40.685 -1.829 41.145 1 20.58 141 GLY B N 1
ATOM 2395 C CA . GLY B 1 141 ? 42.052 -2.322 41.077 1 20.58 141 GLY B CA 1
ATOM 2396 C C . GLY B 1 141 ? 42.965 -1.691 42.111 1 20.58 141 GLY B C 1
ATOM 2397 O O . GLY B 1 141 ? 43.224 -0.486 42.067 1 20.58 141 GLY B O 1
ATOM 2398 N N . ARG B 1 142 ? 42.734 -1.94 43.439 1 23.93 142 ARG B N 1
ATOM 2399 C CA . ARG B 1 142 ? 43.682 -1.371 44.393 1 23.93 142 ARG B CA 1
ATOM 2400 C C . ARG B 1 142 ? 45.117 -1.542 43.906 1 23.93 142 ARG B C 1
ATOM 2402 O O . ARG B 1 142 ? 45.563 -2.664 43.654 1 23.93 142 ARG B O 1
ATOM 2409 N N . PRO B 1 143 ? 45.72 -0.522 43.431 1 18.41 143 PRO B N 1
ATOM 2410 C CA . PRO B 1 143 ? 47.094 -0.699 42.958 1 18.41 143 PRO B CA 1
ATOM 2411 C C . PRO B 1 143 ? 48.06 -1.082 44.077 1 18.41 143 PRO B C 1
ATOM 2413 O O . PRO B 1 143 ? 47.948 -0.572 45.195 1 18.41 143 PRO B O 1
ATOM 2416 N N . ALA B 1 144 ? 48.328 -2.3 44.208 1 21.59 144 ALA B N 1
ATOM 2417 C CA . ALA B 1 144 ? 49.34 -2.862 45.1 1 21.59 144 ALA B CA 1
ATOM 2418 C C . ALA B 1 144 ? 50.673 -2.135 44.944 1 21.59 144 ALA B C 1
ATO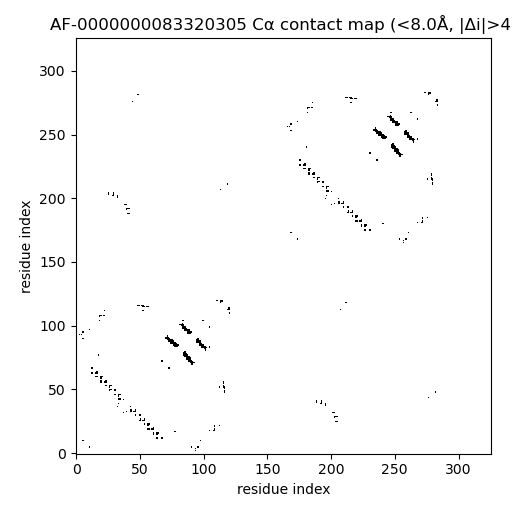M 2420 O O . ALA B 1 144 ? 51.373 -2.317 43.946 1 21.59 144 ALA B O 1
ATOM 2421 N N . ALA B 1 145 ? 50.606 -0.783 45.377 1 18.58 145 ALA B N 1
ATOM 2422 C CA . ALA B 1 145 ? 51.832 -0.026 45.138 1 18.58 145 ALA B CA 1
ATOM 2423 C C . ALA B 1 145 ? 53.042 -0.739 45.733 1 18.58 145 ALA B C 1
ATOM 2425 O O . ALA B 1 145 ? 52.914 -1.484 46.708 1 18.58 145 ALA B O 1
ATOM 2426 N N . GLY B 1 146 ? 54.044 -0.654 44.998 1 16.5 146 GLY B N 1
ATOM 2427 C CA . GLY B 1 146 ? 55.376 -1.212 44.828 1 16.5 146 GLY B CA 1
ATOM 2428 C C . GLY B 1 146 ? 56.283 -0.967 46.019 1 16.5 146 GLY B C 1
ATOM 2429 O O . GLY B 1 146 ? 56.369 -1.801 46.923 1 16.5 146 GLY B O 1
ATOM 2430 N N . SER B 1 147 ? 57.158 0.007 45.929 1 17.23 147 SER B N 1
ATOM 2431 C CA . SER B 1 147 ? 58.577 -0.329 45.876 1 17.23 147 SER B CA 1
ATOM 2432 C C . SER B 1 147 ? 59.233 -0.174 47.244 1 17.23 147 SER B C 1
ATOM 2434 O O . SER B 1 147 ? 59.898 -1.092 47.728 1 17.23 147 SER B O 1
ATOM 2436 N N . SER B 1 148 ? 59.358 1.104 47.735 1 17.35 148 SER B N 1
ATOM 2437 C CA . SER B 1 148 ? 60.781 1.416 47.832 1 17.35 148 SER B CA 1
ATOM 2438 C C . SER B 1 148 ? 61.354 0.97 49.173 1 17.35 148 SER B C 1
ATOM 2440 O O . SER B 1 148 ? 60.606 0.655 50.1 1 17.35 148 SER B O 1
ATOM 2442 N N . SER B 1 149 ? 62.402 1.72 49.627 1 16.89 149 SER B N 1
ATOM 2443 C CA . SER B 1 149 ? 63.803 1.44 49.923 1 16.89 149 SER B CA 1
ATOM 2444 C C . SER B 1 149 ? 64.039 1.333 51.426 1 16.89 149 SER B C 1
ATOM 2446 O O . SER B 1 149 ? 64.792 0.469 51.881 1 16.89 149 SER B O 1
ATOM 2448 N N . PRO B 1 150 ? 63.409 2.286 52.301 1 18.15 150 PRO B N 1
ATOM 2449 C CA . PRO B 1 150 ? 64.619 2.807 52.941 1 18.15 150 PRO B CA 1
ATOM 2450 C C . PRO B 1 150 ? 65.157 1.88 54.029 1 18.15 150 PRO B C 1
ATOM 2452 O O . PRO B 1 150 ? 64.423 1.029 54.538 1 18.15 150 PRO B O 1
ATOM 2455 N N . ASN B 1 151 ? 66.351 2.223 54.444 1 16.97 151 ASN B N 1
ATOM 2456 C CA . ASN B 1 151 ? 67.614 1.687 54.943 1 16.97 151 ASN B CA 1
ATOM 2457 C C . ASN B 1 151 ? 67.542 1.384 56.436 1 16.97 151 ASN B C 1
ATOM 2459 O O . ASN B 1 151 ? 67.946 0.305 56.875 1 16.97 151 ASN B O 1
ATOM 2463 N N . PRO B 1 152 ? 67.154 2.437 57.339 1 16.88 152 PRO B N 1
ATOM 2464 C CA . PRO B 1 152 ? 68.377 2.514 58.143 1 16.88 152 PRO B CA 1
ATOM 2465 C C . PRO B 1 152 ? 68.406 1.486 59.272 1 16.88 152 PRO B C 1
ATOM 2467 O O . PRO B 1 152 ? 67.381 0.872 59.579 1 16.88 152 PRO B O 1
ATOM 2470 N N . ALA B 1 153 ? 68.953 1.821 60.335 1 18.14 153 ALA B N 1
ATOM 2471 C CA . ALA B 1 153 ? 70.127 1.369 61.078 1 18.14 153 ALA B CA 1
ATOM 2472 C C . ALA B 1 153 ? 69.72 0.564 62.309 1 18.14 153 ALA B C 1
ATOM 2474 O O . ALA B 1 153 ? 70.206 -0.55 62.518 1 18.14 153 ALA B O 1
ATOM 2475 N N . SER B 1 154 ? 69.207 1.172 63.446 1 16.6 154 SER B N 1
ATOM 2476 C CA . SER B 1 154 ? 70.244 0.8 64.404 1 16.6 154 SER B CA 1
ATOM 2477 C C . SER B 1 154 ? 69.879 -0.483 65.143 1 16.6 154 SER B C 1
ATOM 2479 O O . SER B 1 154 ? 70.706 -1.388 65.272 1 16.6 154 SER B O 1
ATOM 2481 N N . ARG B 1 155 ? 68.627 -0.711 66.012 1 17.5 155 ARG B N 1
ATOM 2482 C CA . ARG B 1 155 ? 69.211 -0.756 67.348 1 17.5 155 ARG B CA 1
ATOM 2483 C C . ARG B 1 155 ? 69.407 -2.196 67.812 1 17.5 155 ARG B C 1
ATOM 2485 O O . ARG B 1 155 ? 68.675 -3.094 67.39 1 17.5 155 ARG B O 1
ATOM 2492 N N . PRO B 1 156 ? 69.094 -2.752 69.247 1 16.86 156 PRO B N 1
ATOM 2493 C CA . PRO B 1 156 ? 70.12 -3.373 70.088 1 16.86 156 PRO B CA 1
ATOM 2494 C C . PRO B 1 156 ? 70.008 -4.895 70.129 1 16.86 156 PRO B C 1
ATOM 2496 O O . PRO B 1 156 ? 71.008 -5.596 69.95 1 16.86 156 PRO B O 1
ATOM 2499 N N . PRO B 1 157 ? 69.217 -5.948 70.943 1 17.71 157 PRO B N 1
ATOM 2500 C CA . PRO B 1 157 ? 70.227 -6.445 71.879 1 17.71 157 PRO B CA 1
ATOM 2501 C C . PRO B 1 157 ? 70.894 -7.732 71.399 1 17.71 157 PRO B C 1
ATOM 2503 O O . PRO B 1 157 ? 72.108 -7.896 71.547 1 17.71 157 PRO B O 1
ATOM 2506 N N . HIS B 1 158 ? 70.342 -9.125 71.324 1 20.24 158 HIS B N 1
ATOM 2507 C CA . HIS B 1 158 ? 71.21 -10.097 71.979 1 20.24 158 HIS B CA 1
ATOM 2508 C C . HIS B 1 158 ? 72.392 -10.468 71.091 1 20.24 158 HIS B C 1
ATOM 2510 O O . HIS B 1 158 ? 73.546 -10.378 71.516 1 20.24 158 HIS B O 1
ATOM 2516 N N . THR B 1 159 ? 72.93 -11.689 70.81 1 24.65 159 THR B N 1
ATOM 2517 C CA . THR B 1 159 ? 74.333 -11.931 71.13 1 24.65 159 THR B CA 1
ATOM 2518 C C . THR B 1 159 ? 75.179 -10.702 70.811 1 24.65 159 THR B C 1
ATOM 2520 O O . THR B 1 159 ? 76.025 -10.299 71.613 1 24.65 159 THR B O 1
ATOM 2523 N N . GLY B 1 160 ? 76.415 -10.7 70.383 1 20.26 160 GLY B N 1
ATOM 2524 C CA . GLY B 1 160 ? 77.617 -11.508 70.517 1 20.26 160 GLY B CA 1
ATOM 2525 C C . GLY B 1 160 ? 78.805 -10.94 69.764 1 20.26 160 GLY B C 1
ATOM 2526 O O . GLY B 1 160 ? 78.637 -10.141 68.84 1 20.26 160 GLY B O 1
ATOM 2527 N N . ARG B 1 161 ? 80.308 -10.885 70.21 1 19.88 161 ARG B N 1
ATOM 2528 C CA . ARG B 1 161 ? 81.715 -10.572 70.44 1 19.88 161 ARG B CA 1
ATOM 2529 C C . ARG B 1 161 ? 82.51 -10.637 69.141 1 19.88 161 ARG B C 1
ATOM 2531 O O . ARG B 1 161 ? 83.372 -9.791 68.892 1 19.88 161 ARG B O 1
ATOM 2538 N N . TYR B 1 162 ? 83.288 -11.893 68.575 1 17.51 162 TYR B N 1
ATOM 2539 C CA . TYR B 1 162 ? 84.221 -11.669 67.477 1 17.51 162 TYR B CA 1
ATOM 2540 C C . TYR B 1 162 ? 83.482 -11.253 66.21 1 17.51 162 TYR B C 1
ATOM 2542 O O . TYR B 1 162 ? 83.824 -10.244 65.588 1 17.51 162 TYR B O 1
ATOM 2550 N N . ALA B 1 163 ? 83.231 -12.009 64.933 1 15.17 163 ALA B N 1
ATOM 2551 C CA . ALA B 1 163 ? 83.009 -11.445 63.604 1 15.17 163 ALA B CA 1
ATOM 2552 C C . ALA B 1 163 ? 81.641 -10.774 63.516 1 15.17 163 ALA B C 1
ATOM 2554 O O . ALA B 1 163 ? 80.714 -11.142 64.24 1 15.17 163 ALA B O 1
#

Organism: Saccharibacillus brassicae (NCBI:txid2583377)

Secondary structure (DSSP, 8-state):
----PPPHHHHHHHHHHHHHHHHHHHHHHHHHHHHHH---TTHHHHHHHHHHHHHHHHHHHHHHHHHHHHHTEEEEEEEE-SSEEEEEEEETTEEEEEEEEHHHHHHHHHHHHHHHTT---------------------------------------------/----PPPHHHHHHHHHHHHHHHHHHHHHHHHHHHHHH---TTHHHHHHHHHHHHHHHHHHHHHHHHHHHHHTEEEEEEEE-SSEEEEEEEETTEEEEEEEEHHHHHHHHHHHHHHHTT---------------------------------------S--S--

Nearest PDB structures (foldseek):
  3qtt-assembly1_A  TM=5.625E-01  e=1.147E+00  Francisella tularensis subsp. tularensis
  8wew-assembly2_B  TM=5.657E-01  e=7.501E+00  Haloquadratum walsbyi DSM 16790
  6rqo-assembly1_A  TM=3.225E-01  e=3.298E+00  Halobacterium salinarum NRC-1
  8wi9-assembly1_w  TM=2.108E-01  e=1.147E+00  Mycolicibacterium smegmatis MC2 155
  3b77-assembly1_B  TM=4.581E-01  e=8.950E-02  Exiguobacterium sibiricum 255-15

InterPro domains:
  IPR058600 YhjD-like [PF26325] (6-119)

pLDDT: mean 76.28, std 31.34, range [15.17, 98.75]

Sequence (326 aa):
MTAVQTTRDELSLIKSYLLLTHILKVFENDAKKLESDSPMQASPLYTEMIRGASRCAAVLLSGVRKEFKKRHIRICEVRHTERGVDTDYLCRGLHGTLHIDDEPFRRESDLRMRAYMGLEVAPIVTDSGRQSAPPVRPYSGRPAAGSSSPNPASRPPHTGRYAMTAVQTTRDELSLIKSYLLLTHILKVFENDAKKLESDSPMQASPLYTEMIRGASRCAAVLLSGVRKEFKKRHIRICEVRHTERGVDTDYLCRGLHGTLHIDDEPFRRESDLRMRAYMGLEVAPIVTDSGRQSAPPVRPYSGRPAAGSSSPNPASRPPHTGRYA